Protein AF-A0A2V8T2D0-F1 (afdb_monomer_lite)

Radius of gyration: 37.23 Å; chains: 1; bounding box: 78×45×104 Å

Sequence (185 aa):
MLTRRSWRAAGVLAALVVAAVSIVAAQSALTTPSKSDASSPEELLAEVRGLRADFRQVAKVSVQAQLLVARLQLQEQRINVVAGQLREVRQLVGIKESAQIPMKGQLKGLEDSIRSANVSVEQQREMETQSQMTKAQIAQMQKEAQELRVQETELSNQLTTEQGRWLDFNSRLDEMERLLPASPR

Secondary structure (DSSP, 8-state):
---SSSHHHHHHHHHHHHHHHHHHHHGGGS----S-----HHHHHHHHHHHHHHHHHHHHHHHHHHHHHHHHHHHHHHHHHHHHHHHHHHHHHHHHHHHHHHHHHHHHHHHHHHHSTT--HHHHHHHHHHHHHHHHHHHHHHHHHHHHHHHHHHHHHHHHHHHHHHHHHHHHHHHHHHHSPPPP-

Foldseek 3Di:
DDPDDVVVVVVVVVVVVVVVVVVVVPVVPPDDDDPDDPCDPVNVVVVVVVVVVVVVVVVVLVVVVVVLVVVLVVLVVQLVVLVVVLVVLVVVLVVLVVVLVVLVVVLVVLVVVLPDPPDDPVRNVVSVVVSVVSVVVSVVSVVVSVVSVVVSVVSVVVSVVSVVVSVVSVVVVVVSVVVPPDDDD

Structure (mmCIF, N/CA/C/O backbone):
data_AF-A0A2V8T2D0-F1
#
_entry.id   AF-A0A2V8T2D0-F1
#
loop_
_atom_site.group_PDB
_atom_site.id
_atom_site.type_symbol
_atom_site.label_atom_id
_atom_site.label_alt_id
_atom_site.label_comp_id
_atom_site.label_asym_id
_atom_site.label_entity_id
_atom_site.label_seq_id
_atom_site.pdbx_PDB_ins_code
_atom_site.Cartn_x
_atom_site.Cartn_y
_atom_site.Cartn_z
_atom_site.occupancy
_atom_site.B_iso_or_equiv
_atom_site.auth_seq_id
_atom_site.auth_comp_id
_atom_site.auth_asym_id
_atom_site.auth_atom_id
_atom_site.pdbx_PDB_model_num
ATOM 1 N N . MET A 1 1 ? -0.418 36.309 -16.635 1.00 47.28 1 MET A N 1
ATOM 2 C CA . MET A 1 1 ? 0.816 36.739 -17.330 1.00 47.28 1 MET A CA 1
ATOM 3 C C . MET A 1 1 ? 1.856 35.642 -17.173 1.00 47.28 1 MET A C 1
ATOM 5 O O . MET A 1 1 ? 2.354 35.535 -16.071 1.00 47.28 1 MET A O 1
ATOM 9 N N . LEU A 1 2 ? 2.124 34.810 -18.192 1.00 50.28 2 LEU A N 1
ATOM 10 C CA . LEU A 1 2 ? 3.406 34.098 -18.408 1.00 50.28 2 LEU A CA 1
ATOM 11 C C . LEU A 1 2 ? 3.335 33.238 -19.696 1.00 50.28 2 LEU A C 1
ATOM 13 O O . LEU A 1 2 ? 3.479 32.025 -19.680 1.00 50.28 2 LEU A O 1
ATOM 17 N N . THR A 1 3 ? 3.092 33.857 -20.851 1.00 60.25 3 THR A N 1
ATOM 18 C CA . THR A 1 3 ? 3.122 33.159 -22.152 1.00 60.25 3 THR A CA 1
ATOM 19 C C . THR A 1 3 ? 3.663 34.111 -23.206 1.00 60.25 3 THR A C 1
ATOM 21 O O . THR A 1 3 ? 2.914 34.941 -23.713 1.00 60.25 3 THR A O 1
ATOM 24 N N . ARG A 1 4 ? 4.976 34.049 -23.478 1.00 51.84 4 ARG A N 1
ATOM 25 C CA . ARG A 1 4 ? 5.606 34.608 -24.701 1.00 51.84 4 ARG A CA 1
ATOM 26 C C . ARG A 1 4 ? 7.128 34.461 -24.786 1.00 51.84 4 ARG A C 1
ATOM 28 O O . ARG A 1 4 ? 7.686 34.740 -25.842 1.00 51.84 4 ARG A O 1
ATOM 35 N N . ARG A 1 5 ? 7.820 34.046 -23.715 1.00 51.16 5 ARG A N 1
ATOM 36 C CA . ARG A 1 5 ? 9.298 34.049 -23.692 1.00 51.16 5 ARG A CA 1
ATOM 37 C C . ARG A 1 5 ? 9.964 32.732 -24.117 1.00 51.16 5 ARG A C 1
ATOM 39 O O . ARG A 1 5 ? 11.124 32.765 -24.504 1.00 51.16 5 ARG A O 1
ATOM 46 N N . SER A 1 6 ? 9.244 31.610 -24.144 1.00 48.81 6 SER A N 1
ATOM 47 C CA . SER A 1 6 ? 9.805 30.292 -24.496 1.00 48.81 6 SER A CA 1
ATOM 48 C C . SER A 1 6 ? 9.851 29.990 -26.001 1.00 48.81 6 SER A C 1
ATOM 50 O O . SER A 1 6 ? 10.602 29.119 -26.420 1.00 48.81 6 SER A O 1
ATOM 52 N N . TRP A 1 7 ? 9.121 30.732 -26.841 1.00 43.88 7 TRP A N 1
ATOM 53 C CA . TRP A 1 7 ? 9.089 30.485 -28.294 1.00 43.88 7 TRP A CA 1
ATOM 54 C C . TRP A 1 7 ? 10.265 31.106 -29.060 1.00 43.88 7 TRP A C 1
ATOM 56 O O . TRP A 1 7 ? 10.555 30.702 -30.181 1.00 43.88 7 TRP A O 1
ATOM 66 N N . ARG A 1 8 ? 10.993 32.055 -28.456 1.00 47.19 8 ARG A N 1
ATOM 67 C CA . ARG A 1 8 ? 12.160 32.687 -29.101 1.00 47.19 8 ARG A CA 1
ATOM 68 C C . ARG A 1 8 ? 13.438 31.851 -28.959 1.00 47.19 8 ARG A C 1
ATOM 70 O O . ARG A 1 8 ? 14.330 31.992 -29.782 1.00 47.19 8 ARG A O 1
ATOM 77 N N . ALA A 1 9 ? 13.505 30.950 -27.974 1.00 44.38 9 ALA A N 1
ATOM 78 C CA . ALA A 1 9 ? 14.649 30.054 -27.782 1.00 44.38 9 ALA A CA 1
ATOM 79 C C . ALA A 1 9 ? 14.660 28.885 -28.787 1.00 44.38 9 ALA A C 1
ATOM 81 O O . ALA A 1 9 ? 15.721 28.504 -29.272 1.00 44.38 9 ALA A O 1
ATOM 82 N N . ALA A 1 10 ? 13.482 28.377 -29.170 1.00 42.91 10 ALA A N 1
ATOM 83 C CA . ALA A 1 10 ? 13.362 27.300 -30.157 1.00 42.91 10 ALA A CA 1
ATOM 84 C C . ALA A 1 10 ? 13.748 27.747 -31.583 1.00 42.91 10 ALA A C 1
ATOM 86 O O . ALA A 1 10 ? 14.339 26.974 -32.332 1.00 42.91 10 ALA A O 1
ATOM 87 N N . GLY A 1 11 ? 13.481 29.009 -31.946 1.00 41.50 11 GLY A N 1
ATOM 88 C CA . GLY A 1 11 ? 13.836 29.552 -33.265 1.00 41.50 11 GLY A CA 1
ATOM 89 C C . GLY A 1 11 ? 15.334 29.824 -33.459 1.00 41.50 11 GLY A C 1
ATOM 90 O O . GLY A 1 11 ? 15.846 29.659 -34.562 1.00 41.50 11 GLY A O 1
ATOM 91 N N . VAL A 1 12 ? 16.058 30.198 -32.398 1.00 49.19 12 VAL A N 1
ATOM 92 C CA . VAL A 1 12 ? 17.500 30.514 -32.484 1.00 49.19 12 VAL A CA 1
ATOM 93 C C . VAL A 1 12 ? 18.356 29.242 -32.546 1.00 49.19 12 VAL A C 1
ATOM 95 O O . VAL A 1 12 ? 19.346 29.210 -33.272 1.00 49.19 12 VAL A O 1
ATOM 98 N N . LEU 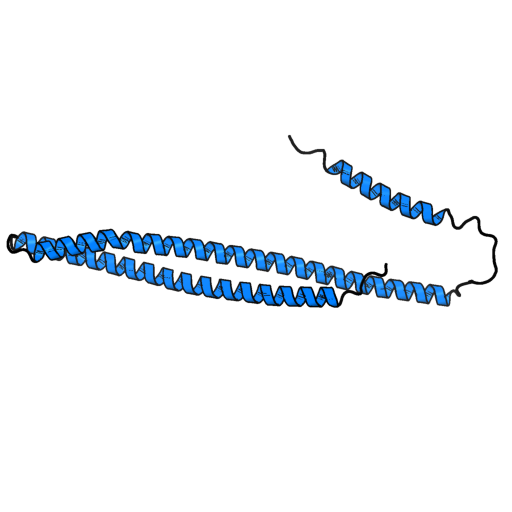A 1 13 ? 17.942 28.164 -31.869 1.00 44.59 13 LEU A N 1
ATOM 99 C CA . LEU A 1 13 ? 18.631 26.869 -31.943 1.00 44.59 13 LEU A CA 1
ATOM 100 C C . LEU A 1 13 ? 18.441 26.176 -33.303 1.00 44.59 13 LEU A C 1
ATOM 102 O O . LEU A 1 13 ? 19.389 25.591 -33.818 1.00 44.59 13 LEU A O 1
ATOM 106 N N . ALA A 1 14 ? 17.269 26.308 -33.935 1.00 46.91 14 ALA A N 1
ATOM 107 C CA . ALA A 1 14 ? 17.042 25.786 -35.285 1.00 46.91 14 ALA A CA 1
ATOM 108 C C . ALA A 1 14 ? 17.837 26.553 -36.366 1.00 46.91 14 ALA A C 1
ATOM 110 O O . ALA A 1 14 ? 18.312 25.948 -37.325 1.00 46.91 14 ALA A O 1
ATOM 111 N N . ALA A 1 15 ? 18.045 27.865 -36.195 1.00 47.25 15 ALA A N 1
ATOM 112 C CA . ALA A 1 15 ? 18.822 28.683 -37.131 1.00 47.25 15 ALA A CA 1
ATOM 113 C C . ALA A 1 15 ? 20.341 28.408 -37.074 1.00 47.25 15 ALA A C 1
ATOM 115 O O . ALA A 1 15 ? 21.020 28.509 -38.095 1.00 47.25 15 ALA A O 1
ATOM 116 N N . LEU A 1 16 ? 20.876 28.008 -35.914 1.00 47.22 16 LEU A N 1
ATOM 117 C CA . LEU A 1 16 ? 22.304 27.692 -35.760 1.00 47.22 16 LEU A CA 1
ATOM 118 C C . LEU A 1 16 ? 22.704 26.342 -36.377 1.00 47.22 16 LEU A C 1
ATOM 120 O O . LEU A 1 16 ? 23.824 26.209 -36.864 1.00 47.22 16 LEU A O 1
ATOM 124 N N . VAL A 1 17 ? 21.791 25.368 -36.441 1.00 50.12 17 VAL A N 1
ATOM 125 C CA . VAL A 1 17 ? 22.065 24.066 -37.080 1.00 50.12 17 VAL A CA 1
ATOM 126 C C . VAL A 1 17 ? 22.081 24.179 -38.612 1.00 50.12 17 VAL A C 1
ATOM 128 O O . VAL A 1 17 ? 22.894 23.532 -39.266 1.00 50.12 17 VAL A O 1
ATOM 131 N N . VAL A 1 18 ? 21.270 25.065 -39.204 1.00 48.66 18 VAL A N 1
ATOM 132 C CA . VAL A 1 18 ? 21.254 25.288 -40.667 1.00 48.66 18 VAL A CA 1
ATOM 133 C C . VAL A 1 18 ? 22.469 26.106 -41.142 1.00 48.66 18 VAL A C 1
ATOM 135 O O . VAL A 1 18 ? 22.984 25.868 -42.238 1.00 48.66 18 VAL A O 1
ATOM 138 N N . ALA A 1 19 ? 22.996 27.009 -40.306 1.00 45.31 19 ALA A N 1
ATOM 139 C CA . ALA A 1 19 ? 24.204 27.783 -40.613 1.00 45.31 19 ALA A CA 1
ATOM 140 C C . ALA A 1 19 ? 25.503 26.950 -40.516 1.00 45.31 19 ALA A C 1
ATOM 142 O O . ALA A 1 19 ? 26.446 27.187 -41.269 1.00 45.31 19 ALA A O 1
ATOM 143 N N . ALA A 1 20 ? 25.550 25.931 -39.650 1.00 46.50 20 ALA A N 1
ATOM 144 C CA . ALA A 1 20 ? 26.710 25.041 -39.544 1.00 46.50 20 ALA A CA 1
ATOM 145 C C . ALA A 1 20 ? 26.847 24.087 -40.749 1.00 46.50 20 ALA A C 1
ATOM 147 O O . ALA A 1 20 ? 27.961 23.768 -41.160 1.00 46.50 20 ALA A O 1
ATOM 148 N N . VAL A 1 21 ? 25.733 23.689 -41.376 1.00 47.03 21 VAL A N 1
ATOM 149 C CA . VAL A 1 21 ? 25.742 22.822 -42.573 1.00 47.03 21 VAL A CA 1
ATOM 150 C C . VAL A 1 21 ? 26.170 23.582 -43.837 1.00 47.03 21 VAL A C 1
ATOM 152 O O . VAL A 1 21 ? 26.759 23.000 -44.744 1.00 47.03 21 VAL A O 1
ATOM 155 N N . SER A 1 22 ? 25.949 24.898 -43.896 1.00 43.50 22 SER A N 1
ATOM 156 C CA . SER A 1 22 ? 26.284 25.714 -45.074 1.00 43.50 22 SER A CA 1
ATOM 157 C C . SER A 1 22 ? 27.750 26.178 -45.117 1.00 43.50 22 SER A C 1
ATOM 159 O O . SER A 1 22 ? 28.268 26.431 -46.203 1.00 43.50 22 SER A O 1
ATOM 161 N N . ILE A 1 23 ? 28.463 26.208 -43.984 1.00 47.00 23 ILE A N 1
ATOM 162 C CA . ILE A 1 23 ? 29.898 26.563 -43.943 1.00 47.00 23 ILE A CA 1
ATOM 163 C C . ILE A 1 23 ? 30.805 25.373 -44.310 1.00 47.00 23 ILE A C 1
ATOM 165 O O . ILE A 1 23 ? 31.892 25.577 -44.852 1.00 47.00 23 ILE A O 1
ATOM 169 N N . VAL A 1 24 ? 30.352 24.130 -44.109 1.00 47.94 24 VAL A N 1
ATOM 170 C CA . VAL A 1 24 ? 31.095 22.933 -44.551 1.00 47.94 24 VAL A CA 1
ATOM 171 C C . VAL A 1 24 ? 31.035 22.766 -46.077 1.00 47.94 24 VAL A C 1
ATOM 173 O O . VAL A 1 24 ? 31.994 22.291 -46.674 1.00 47.94 24 VAL A O 1
ATOM 176 N N . ALA A 1 25 ? 29.974 23.247 -46.736 1.00 45.97 25 ALA A N 1
ATOM 177 C CA . ALA A 1 25 ? 29.841 23.178 -48.194 1.00 45.97 25 ALA A CA 1
ATOM 178 C C . ALA A 1 25 ? 30.695 24.214 -48.961 1.00 45.97 25 ALA A C 1
ATOM 180 O O . ALA A 1 25 ? 30.967 24.024 -50.144 1.00 45.97 25 ALA A O 1
ATOM 181 N N . ALA A 1 26 ? 31.127 25.306 -48.316 1.00 44.47 26 ALA A N 1
ATOM 182 C CA . ALA A 1 26 ? 31.822 26.413 -48.988 1.00 44.47 26 ALA A CA 1
ATOM 183 C C . ALA A 1 26 ? 33.361 26.328 -48.944 1.00 44.47 26 ALA A C 1
ATOM 185 O O . ALA A 1 26 ? 34.030 27.018 -49.710 1.00 44.47 26 ALA A O 1
ATOM 186 N N . GLN A 1 27 ? 33.943 25.487 -48.081 1.00 44.66 27 GLN A N 1
ATOM 187 C CA . GLN A 1 27 ? 35.406 25.351 -47.968 1.00 44.66 27 GLN A CA 1
ATOM 188 C C . GLN A 1 27 ? 36.007 24.275 -48.887 1.00 44.66 27 GLN A C 1
ATOM 190 O O . GLN A 1 27 ? 37.225 24.166 -48.987 1.00 44.66 27 GLN A O 1
ATOM 195 N N . SER A 1 28 ? 35.185 23.530 -49.626 1.00 47.38 28 SER A N 1
ATOM 196 C CA . SER A 1 28 ? 35.649 22.493 -50.561 1.00 47.38 28 SER A CA 1
ATOM 197 C C . SER A 1 28 ? 36.039 23.025 -51.952 1.00 47.38 28 SER A C 1
ATOM 199 O O . SER A 1 28 ? 36.357 22.231 -52.831 1.00 47.38 28 SER A O 1
ATOM 201 N N . ALA A 1 29 ? 36.003 24.344 -52.187 1.00 46.53 29 ALA A N 1
ATOM 202 C CA . ALA A 1 29 ? 36.127 24.930 -53.530 1.00 46.53 29 ALA A CA 1
ATOM 203 C C . ALA A 1 29 ? 37.499 25.554 -53.877 1.00 46.53 29 ALA A C 1
ATOM 205 O O . ALA A 1 29 ? 37.632 26.115 -54.962 1.00 46.53 29 ALA A O 1
ATOM 206 N N . LEU A 1 30 ? 38.521 25.488 -53.007 1.00 47.94 30 LEU A N 1
ATOM 207 C CA . LEU A 1 30 ? 39.827 26.139 -53.260 1.00 47.94 30 LEU A CA 1
ATOM 208 C C . LEU A 1 30 ? 41.073 25.247 -53.124 1.00 47.94 30 LEU A C 1
ATOM 210 O O . LEU A 1 30 ? 42.190 25.756 -53.042 1.00 47.94 30 LEU A O 1
ATOM 214 N N . THR A 1 31 ? 40.935 23.925 -53.179 1.00 42.91 31 THR A N 1
ATOM 215 C CA . THR A 1 31 ? 42.088 23.016 -53.245 1.00 42.91 31 THR A CA 1
ATOM 216 C C . THR A 1 31 ? 42.317 22.512 -54.671 1.00 42.91 31 THR A C 1
ATOM 218 O O . THR A 1 31 ? 41.481 21.851 -55.280 1.00 42.91 31 THR A O 1
ATOM 221 N N . THR A 1 32 ? 43.485 22.864 -55.209 1.00 39.44 32 THR A N 1
ATOM 222 C CA . THR A 1 32 ? 44.109 22.338 -56.431 1.00 39.44 32 THR A CA 1
ATOM 223 C C . THR A 1 32 ? 43.915 20.816 -56.552 1.00 39.44 32 THR A C 1
ATOM 225 O O . THR A 1 32 ? 44.088 20.118 -55.550 1.00 39.44 32 THR A O 1
ATOM 228 N N . PRO A 1 33 ? 43.593 20.263 -57.739 1.00 43.16 33 PRO A N 1
ATOM 229 C CA . PRO A 1 33 ? 43.288 18.845 -57.882 1.00 43.16 33 PRO A CA 1
ATOM 230 C C . PRO A 1 33 ? 44.573 18.014 -57.803 1.00 43.16 33 PRO A C 1
ATOM 232 O O . PRO A 1 33 ? 45.233 17.747 -58.809 1.00 43.16 33 PRO A O 1
ATOM 235 N N . SER A 1 34 ? 44.926 17.579 -56.597 1.00 40.38 34 SER A N 1
ATOM 236 C CA . SER A 1 34 ? 45.821 16.442 -56.410 1.00 40.38 34 SER A CA 1
ATOM 237 C C . SER A 1 34 ? 45.073 15.185 -56.851 1.00 40.38 34 SER A C 1
ATOM 239 O O . SER A 1 34 ? 44.108 14.757 -56.222 1.00 40.38 34 SER A O 1
ATOM 241 N N . LYS A 1 35 ? 45.492 14.610 -57.980 1.00 47.31 35 LYS A N 1
ATOM 242 C CA . LYS A 1 35 ? 45.084 13.276 -58.431 1.00 47.31 35 LYS A CA 1
ATOM 243 C C . LYS A 1 35 ? 45.447 12.234 -57.366 1.00 47.31 35 LYS A C 1
ATOM 245 O O . LYS A 1 35 ? 46.599 11.826 -57.324 1.00 47.31 35 LYS A O 1
ATOM 250 N N . SER A 1 36 ? 44.463 11.813 -56.575 1.00 45.97 36 SER A N 1
ATOM 251 C CA . SER A 1 36 ? 44.091 10.413 -56.294 1.00 45.97 36 SER A CA 1
ATOM 252 C C . SER A 1 36 ? 43.299 10.347 -54.987 1.00 45.97 36 SER A C 1
ATOM 254 O O . SER A 1 36 ? 43.876 10.169 -53.928 1.00 45.97 36 SER A O 1
ATOM 256 N N . ASP A 1 37 ? 41.991 10.534 -55.099 1.00 46.97 37 ASP A N 1
ATOM 257 C CA . ASP A 1 37 ? 40.969 9.791 -54.351 1.00 46.97 37 ASP A CA 1
ATOM 258 C C . ASP A 1 37 ? 39.693 9.930 -55.185 1.00 46.97 37 ASP A C 1
ATOM 260 O O . ASP A 1 37 ? 38.708 10.569 -54.826 1.00 46.97 37 ASP A O 1
ATOM 264 N N . ALA A 1 38 ? 39.761 9.430 -56.421 1.00 46.28 38 ALA A N 1
ATOM 265 C CA . ALA A 1 38 ? 38.550 9.195 -57.185 1.00 46.28 38 ALA A CA 1
ATOM 266 C C . ALA A 1 38 ? 37.907 7.964 -56.554 1.00 46.28 38 ALA A C 1
ATOM 268 O O . ALA A 1 38 ? 38.150 6.850 -57.020 1.00 46.28 38 ALA A O 1
ATOM 269 N N . SER A 1 39 ? 37.158 8.168 -55.465 1.00 59.31 39 SER A N 1
ATOM 270 C CA . SER A 1 39 ? 36.334 7.117 -54.890 1.00 59.31 39 SER A CA 1
ATOM 271 C C . SER A 1 39 ? 35.502 6.558 -56.026 1.00 59.31 39 SER A C 1
ATOM 273 O O . SER A 1 39 ? 34.751 7.287 -56.686 1.00 59.31 39 SER A O 1
ATOM 275 N N . SER A 1 40 ? 35.728 5.290 -56.351 1.00 75.44 40 SER A N 1
ATOM 276 C CA . SER A 1 40 ? 35.014 4.675 -57.461 1.00 75.44 40 SER A CA 1
ATOM 277 C C . SER A 1 40 ? 33.503 4.795 -57.192 1.00 75.44 40 SER A C 1
ATOM 279 O O . SER A 1 40 ? 33.081 4.826 -56.033 1.00 75.44 40 SER A O 1
ATOM 281 N N . PRO A 1 41 ? 32.640 4.855 -58.218 1.00 75.62 41 PRO A N 1
ATOM 282 C CA . PRO A 1 41 ? 31.192 4.834 -57.998 1.00 75.62 41 PRO A CA 1
ATOM 283 C C . PRO A 1 41 ? 30.739 3.635 -57.139 1.00 75.62 41 PRO A C 1
ATOM 285 O O . PRO A 1 41 ? 29.714 3.713 -56.465 1.00 75.62 41 PRO A O 1
ATOM 288 N N . GLU A 1 42 ? 31.516 2.548 -57.109 1.00 77.62 42 GLU A N 1
ATOM 289 C CA . GLU A 1 42 ? 31.301 1.403 -56.220 1.00 77.62 42 GLU A CA 1
ATOM 290 C C . GLU A 1 42 ? 31.608 1.705 -54.744 1.00 77.62 42 GLU A C 1
ATOM 292 O O . GLU A 1 42 ? 30.878 1.247 -53.866 1.00 77.62 42 GLU A O 1
ATOM 297 N N . GLU A 1 43 ? 32.630 2.510 -54.462 1.00 78.50 43 GLU A N 1
ATOM 298 C CA . GLU A 1 43 ? 33.024 2.926 -53.112 1.00 78.50 43 GLU A CA 1
ATOM 299 C C . GLU A 1 43 ? 31.984 3.860 -52.482 1.00 78.50 43 GLU A C 1
ATOM 301 O O . GLU A 1 43 ? 31.537 3.626 -51.361 1.00 78.50 43 GLU A O 1
ATOM 306 N N . LEU A 1 44 ? 31.473 4.825 -53.252 1.00 80.00 44 LEU A N 1
ATOM 307 C CA . LEU A 1 44 ? 30.364 5.684 -52.817 1.00 80.00 44 LEU A CA 1
ATOM 308 C C . LEU A 1 44 ? 29.076 4.877 -52.568 1.00 80.00 44 LEU A C 1
ATOM 310 O O . LEU A 1 44 ? 28.329 5.140 -51.624 1.00 80.00 44 LEU A O 1
ATOM 314 N N . LEU A 1 45 ? 28.800 3.857 -53.389 1.00 85.12 45 LEU A N 1
ATOM 315 C CA . LEU A 1 45 ? 27.676 2.943 -53.157 1.00 85.12 45 LEU A CA 1
ATOM 316 C C . LEU A 1 45 ? 27.873 2.089 -51.897 1.00 85.12 45 LEU A C 1
ATOM 318 O O . LEU A 1 45 ? 26.888 1.798 -51.209 1.00 85.12 45 LEU A O 1
ATOM 322 N N . ALA A 1 46 ? 29.106 1.678 -51.591 1.00 85.81 46 ALA A N 1
ATOM 323 C CA . ALA A 1 46 ? 29.435 0.971 -50.358 1.00 85.81 46 ALA A CA 1
ATOM 324 C C . ALA A 1 46 ? 29.224 1.870 -49.129 1.00 85.81 46 ALA A C 1
ATOM 326 O O . ALA A 1 46 ? 28.580 1.439 -48.171 1.00 85.81 46 ALA A O 1
ATOM 327 N N . GLU A 1 47 ? 29.644 3.132 -49.196 1.00 84.88 47 GLU A N 1
ATOM 328 C CA . GLU A 1 47 ? 29.454 4.119 -48.130 1.00 84.88 47 GLU A CA 1
ATOM 329 C C . GLU A 1 47 ? 27.969 4.430 -47.883 1.00 84.88 47 GLU A C 1
ATOM 331 O O . GLU A 1 47 ? 27.502 4.376 -46.746 1.00 84.88 47 GLU A O 1
ATOM 336 N N . VAL A 1 48 ? 27.163 4.626 -48.935 1.00 86.44 48 VAL A N 1
ATOM 337 C CA . VAL A 1 48 ? 25.704 4.823 -48.800 1.00 86.44 48 VAL A CA 1
ATOM 338 C C . VAL A 1 48 ? 25.014 3.590 -48.206 1.00 86.44 48 VAL A C 1
ATOM 340 O O . VAL A 1 48 ? 24.057 3.718 -47.433 1.00 86.44 48 VAL A O 1
ATOM 343 N N . ARG A 1 49 ? 25.467 2.376 -48.552 1.00 85.00 49 ARG A N 1
ATOM 344 C CA . ARG A 1 49 ? 24.961 1.138 -47.932 1.00 85.00 49 ARG A CA 1
ATOM 345 C C . ARG A 1 49 ? 25.338 1.065 -46.452 1.00 85.00 49 ARG A C 1
ATOM 347 O O . ARG A 1 49 ? 24.469 0.690 -45.666 1.00 85.00 49 ARG A O 1
ATOM 354 N N . GLY A 1 50 ? 26.562 1.457 -46.094 1.00 85.06 50 GLY A N 1
ATOM 355 C CA . GLY A 1 50 ? 27.024 1.595 -44.710 1.00 85.06 50 GLY A CA 1
ATOM 356 C C . GLY A 1 50 ? 26.159 2.579 -43.926 1.00 85.06 50 GLY A C 1
ATOM 357 O O . GLY A 1 50 ? 25.501 2.188 -42.967 1.00 85.06 50 GLY A O 1
ATOM 358 N N . LEU A 1 51 ? 25.999 3.802 -44.432 1.00 83.88 51 LEU A N 1
ATOM 359 C CA . LEU A 1 51 ? 25.165 4.835 -43.815 1.00 83.88 51 LEU A CA 1
ATOM 360 C C . LEU A 1 51 ? 23.703 4.387 -43.651 1.00 83.88 51 LEU A C 1
ATOM 362 O O . LEU A 1 51 ? 23.058 4.662 -42.642 1.00 83.88 51 LEU A O 1
ATOM 366 N N . ARG A 1 52 ? 23.149 3.670 -44.638 1.00 85.62 52 ARG A N 1
ATOM 367 C CA . ARG A 1 52 ? 21.793 3.109 -44.543 1.00 85.62 52 ARG A CA 1
ATOM 368 C C . ARG A 1 52 ? 21.705 2.017 -43.475 1.00 85.62 52 ARG A C 1
ATOM 370 O O . ARG A 1 52 ? 20.655 1.896 -42.841 1.00 85.62 52 ARG A O 1
ATOM 377 N N . ALA A 1 53 ? 22.744 1.204 -43.305 1.00 86.62 53 ALA A N 1
ATOM 378 C CA . ALA A 1 53 ? 22.802 0.205 -42.245 1.00 86.62 53 ALA A CA 1
ATOM 379 C C . ALA A 1 53 ? 22.870 0.882 -40.867 1.00 86.62 53 ALA A C 1
ATOM 381 O O . ALA A 1 53 ? 22.031 0.580 -40.016 1.00 86.62 53 ALA A O 1
ATOM 382 N N . ASP A 1 54 ? 23.743 1.876 -40.705 1.00 82.50 54 ASP A N 1
ATOM 383 C CA . ASP A 1 54 ? 23.881 2.661 -39.474 1.00 82.50 54 ASP A CA 1
ATOM 384 C C . ASP A 1 54 ? 22.583 3.393 -39.131 1.00 82.50 54 ASP A C 1
ATOM 386 O O . ASP A 1 54 ? 22.094 3.325 -38.004 1.00 82.50 54 ASP A O 1
ATOM 390 N N . PHE A 1 55 ? 21.937 4.013 -40.122 1.00 79.19 55 PHE A N 1
ATOM 391 C CA . PHE A 1 55 ? 20.653 4.682 -39.928 1.00 79.19 55 PHE A CA 1
ATOM 392 C C . PHE A 1 55 ? 19.560 3.711 -39.470 1.00 79.19 55 PHE A C 1
ATOM 394 O O . PHE A 1 55 ? 18.796 4.017 -38.555 1.00 79.19 55 PHE A O 1
ATOM 401 N N . ARG A 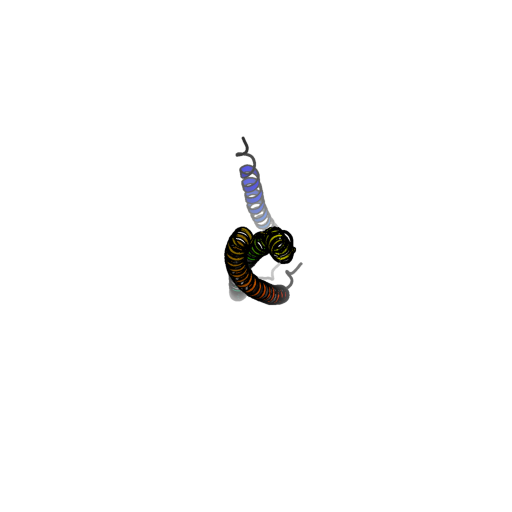1 56 ? 19.481 2.515 -40.070 1.00 81.56 56 ARG A N 1
ATOM 402 C CA . ARG A 1 56 ? 18.535 1.473 -39.633 1.00 81.56 56 ARG A CA 1
ATOM 403 C C . ARG A 1 56 ? 18.826 1.018 -38.204 1.00 81.56 56 ARG A C 1
ATOM 405 O O . ARG A 1 56 ? 17.885 0.766 -37.451 1.00 81.56 56 ARG A O 1
ATOM 412 N N . GLN A 1 57 ? 20.099 0.933 -37.828 1.00 82.19 57 GLN A N 1
ATOM 413 C CA . GLN A 1 57 ? 20.519 0.574 -36.478 1.00 82.19 57 GLN A CA 1
ATOM 414 C C . GLN A 1 57 ? 20.136 1.656 -35.460 1.00 82.19 57 GLN A C 1
ATOM 416 O O . GLN A 1 57 ? 19.498 1.340 -34.456 1.00 82.19 57 GLN A O 1
ATOM 421 N N . VAL A 1 58 ? 20.412 2.928 -35.752 1.00 78.62 58 VAL A N 1
ATOM 422 C CA . VAL A 1 58 ? 20.028 4.067 -34.902 1.00 78.62 58 VAL A CA 1
ATOM 423 C C . VAL A 1 58 ? 18.507 4.184 -34.781 1.00 78.62 58 VAL A C 1
ATOM 425 O O . VAL A 1 58 ? 17.989 4.358 -33.678 1.00 78.62 58 VAL A O 1
ATOM 428 N N . ALA A 1 59 ? 17.765 4.022 -35.880 1.00 78.56 59 ALA A N 1
ATOM 429 C CA . ALA A 1 59 ? 16.303 4.051 -35.856 1.00 78.56 59 ALA A CA 1
ATOM 430 C C . ALA A 1 59 ? 15.724 2.942 -34.960 1.00 78.56 59 ALA A C 1
ATOM 432 O O . ALA A 1 59 ? 14.811 3.192 -34.172 1.00 78.56 59 ALA A O 1
ATOM 433 N N . LYS A 1 60 ? 16.287 1.727 -35.024 1.00 82.31 60 LYS A N 1
ATOM 434 C CA . LYS A 1 60 ? 15.887 0.610 -34.158 1.00 82.31 60 LYS A CA 1
ATOM 435 C C . LYS A 1 60 ? 16.149 0.920 -32.683 1.00 82.31 60 LYS A C 1
ATOM 437 O O . LYS A 1 60 ? 15.255 0.721 -31.862 1.00 82.31 60 LYS A O 1
ATOM 442 N N . VAL A 1 61 ? 17.336 1.432 -32.360 1.00 80.25 61 VAL A N 1
ATOM 443 C CA . VAL A 1 61 ? 17.703 1.838 -30.994 1.00 80.25 61 VAL A CA 1
ATOM 444 C C . VAL A 1 61 ? 16.760 2.923 -30.472 1.00 80.25 61 VAL A C 1
ATOM 446 O O . VAL A 1 61 ? 16.272 2.821 -29.351 1.00 80.25 61 VAL A O 1
ATOM 449 N N . SER A 1 62 ? 16.437 3.925 -31.293 1.00 77.06 62 SER A N 1
ATOM 450 C CA . SER A 1 62 ? 15.541 5.021 -30.909 1.00 77.06 62 SER A CA 1
ATOM 451 C C . SER A 1 62 ? 14.135 4.528 -30.550 1.00 77.06 62 SER A C 1
ATOM 453 O O . SER A 1 62 ? 13.606 4.888 -29.499 1.00 77.06 62 SER A O 1
ATOM 455 N N . VAL A 1 63 ? 13.550 3.643 -31.366 1.00 81.12 63 VAL A N 1
ATOM 456 C CA . VAL A 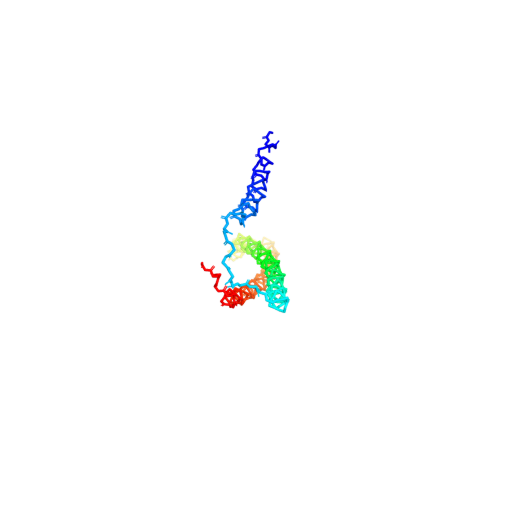1 63 ? 12.233 3.045 -31.080 1.00 81.12 63 VAL A CA 1
ATOM 457 C C . VAL A 1 63 ? 12.273 2.201 -29.804 1.00 81.12 63 VAL A C 1
ATOM 459 O O . VAL A 1 63 ? 11.350 2.259 -28.991 1.00 81.12 63 VAL A O 1
ATOM 462 N N . GLN A 1 64 ? 13.346 1.436 -29.595 1.00 82.44 64 GLN A N 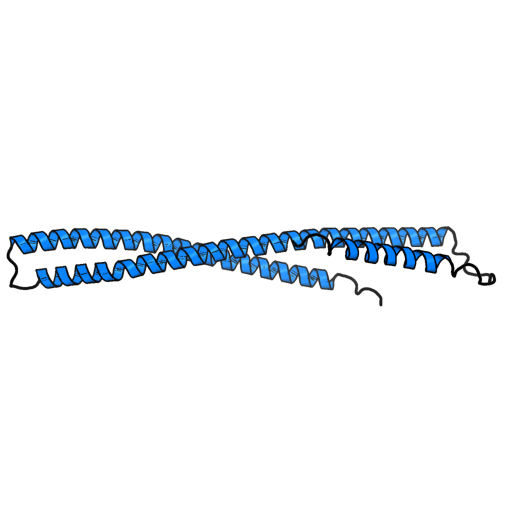1
ATOM 463 C CA . GLN A 1 64 ? 13.513 0.651 -28.372 1.00 82.44 64 GLN A CA 1
ATOM 464 C C . GLN A 1 64 ? 13.627 1.551 -27.134 1.00 82.44 64 GLN A C 1
ATOM 466 O O . GLN A 1 64 ? 12.960 1.283 -26.138 1.00 82.44 64 GLN A O 1
ATOM 471 N N . ALA A 1 65 ? 14.384 2.647 -27.209 1.00 81.88 65 ALA A N 1
ATOM 472 C CA . ALA A 1 65 ? 14.499 3.621 -26.127 1.00 81.88 65 ALA A CA 1
ATOM 473 C C . ALA A 1 65 ? 13.152 4.294 -25.808 1.00 81.88 65 ALA A C 1
ATOM 475 O O . ALA A 1 65 ? 12.775 4.396 -24.643 1.00 81.88 65 ALA A O 1
ATOM 476 N N . GLN A 1 66 ? 12.377 4.685 -26.826 1.00 82.50 66 GLN A N 1
ATOM 477 C CA . GLN A 1 66 ? 11.033 5.244 -26.624 1.00 82.50 66 GLN A CA 1
ATOM 478 C C . GLN A 1 66 ? 10.101 4.256 -25.909 1.00 82.50 66 GLN A C 1
ATOM 480 O O . GLN A 1 66 ? 9.383 4.638 -24.984 1.00 82.50 66 GLN A O 1
ATOM 485 N N . LEU A 1 67 ? 10.138 2.976 -26.291 1.00 86.81 67 LEU A N 1
ATOM 486 C CA . LEU A 1 67 ? 9.356 1.931 -25.630 1.00 86.81 67 LEU A CA 1
ATOM 487 C C . LEU A 1 67 ? 9.783 1.726 -24.170 1.00 86.81 67 LEU A C 1
ATOM 489 O O . LEU A 1 67 ? 8.929 1.510 -23.310 1.00 86.81 67 LEU A O 1
ATOM 493 N N . LEU A 1 68 ? 11.085 1.789 -23.883 1.00 84.31 68 LEU A N 1
ATOM 494 C CA . LEU A 1 68 ? 11.601 1.703 -22.518 1.00 84.31 68 LEU A CA 1
ATOM 495 C C . LEU A 1 68 ? 11.097 2.866 -21.666 1.00 84.31 68 LEU A C 1
ATOM 497 O O . LEU A 1 68 ? 10.547 2.629 -20.596 1.00 84.31 68 LEU A O 1
ATOM 501 N N . VAL A 1 69 ? 11.192 4.102 -22.157 1.00 85.62 69 VAL A N 1
ATOM 502 C CA . VAL A 1 69 ? 10.689 5.280 -21.434 1.00 85.62 69 VAL A CA 1
ATOM 503 C C . VAL A 1 69 ? 9.190 5.158 -21.157 1.00 85.62 69 VAL A C 1
ATOM 505 O O . VAL A 1 69 ? 8.755 5.391 -20.031 1.00 85.62 69 VAL A O 1
ATOM 508 N N . ALA A 1 70 ? 8.396 4.726 -22.140 1.00 86.50 70 ALA A N 1
ATOM 509 C CA . ALA A 1 70 ? 6.964 4.507 -21.941 1.00 86.50 70 ALA A CA 1
ATOM 510 C C . ALA A 1 70 ? 6.679 3.442 -20.862 1.00 86.50 70 ALA A C 1
ATOM 512 O O . ALA A 1 70 ? 5.773 3.601 -20.044 1.00 86.50 70 ALA A O 1
ATOM 513 N N . ARG A 1 71 ? 7.464 2.356 -20.829 1.00 86.69 71 ARG A N 1
ATOM 514 C CA . ARG A 1 71 ? 7.341 1.307 -19.803 1.00 86.69 71 ARG A CA 1
ATOM 515 C C . ARG A 1 71 ? 7.759 1.794 -18.417 1.00 86.69 71 ARG A C 1
ATOM 517 O O . ARG A 1 71 ? 7.064 1.472 -17.457 1.00 86.69 71 ARG A O 1
ATOM 524 N N . LEU A 1 72 ? 8.830 2.580 -18.326 1.00 87.00 72 LEU A N 1
ATOM 525 C CA . LEU A 1 72 ? 9.294 3.215 -17.091 1.00 87.00 72 LEU A CA 1
ATOM 526 C C . LEU A 1 72 ? 8.184 4.090 -16.496 1.00 87.00 72 LEU A C 1
ATOM 528 O O . LEU A 1 72 ? 7.786 3.892 -15.353 1.00 87.00 72 LEU A O 1
ATOM 532 N N . GLN A 1 73 ? 7.613 4.986 -17.305 1.00 89.81 73 GLN A N 1
ATOM 533 C CA . GLN A 1 73 ? 6.520 5.867 -16.883 1.00 89.81 73 GLN A CA 1
ATOM 534 C C . GLN A 1 73 ? 5.308 5.076 -16.372 1.00 89.81 73 GLN A C 1
ATOM 536 O O . GLN A 1 73 ? 4.720 5.425 -15.348 1.00 89.81 73 GLN A O 1
ATOM 541 N N . LEU A 1 74 ? 4.954 3.976 -17.047 1.00 90.62 74 LEU A N 1
ATOM 542 C CA . LEU A 1 74 ? 3.858 3.111 -16.615 1.00 90.62 74 LEU A CA 1
ATOM 543 C C . LEU A 1 74 ? 4.158 2.410 -15.280 1.00 90.62 74 LEU A C 1
ATOM 545 O O . LEU A 1 74 ? 3.264 2.299 -14.440 1.00 90.62 74 LEU A O 1
ATOM 549 N N . GLN A 1 75 ? 5.383 1.917 -15.080 1.00 91.00 75 GLN A N 1
ATOM 550 C CA . GLN A 1 75 ? 5.774 1.274 -13.824 1.00 91.00 75 GLN A CA 1
ATOM 551 C C . GLN A 1 75 ? 5.807 2.271 -12.663 1.00 91.00 75 GLN A C 1
ATOM 553 O O . GLN A 1 75 ? 5.255 1.982 -11.604 1.00 91.00 75 GLN A O 1
ATOM 558 N N . GLU A 1 76 ? 6.364 3.464 -12.872 1.00 92.00 76 GLU A N 1
ATOM 559 C CA . GLU A 1 76 ? 6.383 4.523 -11.862 1.00 92.00 76 GLU A CA 1
ATOM 560 C C . GLU A 1 76 ? 4.957 4.933 -11.464 1.00 92.00 76 GLU A C 1
ATOM 562 O O . GLU A 1 76 ? 4.633 5.025 -10.278 1.00 92.00 76 GLU A O 1
ATOM 567 N N . GLN A 1 77 ? 4.059 5.081 -12.445 1.00 95.00 77 GLN A N 1
ATOM 568 C CA . GLN A 1 77 ? 2.645 5.340 -12.182 1.00 95.00 77 GLN A CA 1
ATOM 569 C C . GLN A 1 77 ? 2.006 4.221 -11.346 1.00 95.00 77 GLN A C 1
ATOM 571 O O . GLN A 1 77 ? 1.293 4.512 -10.385 1.00 95.00 77 GLN A O 1
ATOM 576 N N . ARG A 1 78 ? 2.257 2.948 -11.678 1.00 94.69 78 ARG A N 1
ATOM 577 C CA . ARG A 1 78 ? 1.719 1.802 -10.924 1.00 94.69 78 ARG A CA 1
ATOM 578 C C . ARG A 1 78 ? 2.217 1.778 -9.483 1.00 94.69 78 ARG A C 1
ATOM 580 O O . ARG A 1 78 ? 1.399 1.645 -8.576 1.00 94.69 78 ARG A O 1
ATOM 587 N N . ILE A 1 79 ? 3.521 1.959 -9.270 1.00 96.19 79 ILE A N 1
ATOM 588 C CA . ILE A 1 79 ? 4.121 2.030 -7.931 1.00 96.19 79 ILE A CA 1
ATOM 589 C C . ILE A 1 79 ? 3.473 3.157 -7.124 1.00 96.19 79 ILE A C 1
ATOM 591 O O . ILE A 1 79 ? 3.052 2.932 -5.991 1.00 96.19 79 ILE A O 1
ATOM 595 N N . ASN A 1 80 ? 3.329 4.344 -7.715 1.00 96.50 80 ASN A N 1
ATOM 596 C CA . ASN A 1 80 ? 2.724 5.495 -7.047 1.00 96.50 80 ASN A CA 1
ATOM 597 C C . ASN A 1 80 ? 1.261 5.250 -6.654 1.00 96.50 80 ASN A C 1
ATOM 599 O O . ASN A 1 80 ? 0.853 5.626 -5.553 1.00 96.50 80 ASN A O 1
ATOM 603 N N . VAL A 1 81 ? 0.481 4.592 -7.517 1.00 97.50 81 VAL A N 1
ATOM 604 C CA . VAL A 1 81 ? -0.913 4.226 -7.223 1.00 97.50 81 VAL A CA 1
ATOM 605 C C . VAL A 1 81 ? -0.984 3.237 -6.060 1.00 97.50 81 VAL A C 1
ATOM 607 O O . VAL A 1 81 ? -1.669 3.516 -5.076 1.00 97.50 81 VAL A O 1
ATOM 610 N N . VAL A 1 82 ? -0.243 2.126 -6.125 1.00 97.81 82 VAL A N 1
ATOM 611 C CA . VAL A 1 82 ? -0.268 1.088 -5.078 1.00 97.81 82 VAL A CA 1
ATOM 612 C C . VAL A 1 82 ? 0.260 1.638 -3.749 1.00 97.81 82 VAL A C 1
ATOM 614 O O . VAL A 1 82 ? -0.332 1.403 -2.698 1.00 97.81 82 VAL A O 1
ATOM 617 N N . ALA A 1 83 ? 1.325 2.445 -3.773 1.00 97.94 83 ALA A N 1
ATOM 618 C CA . ALA A 1 83 ? 1.851 3.107 -2.579 1.00 97.94 83 ALA A CA 1
ATOM 619 C C . ALA A 1 83 ? 0.867 4.134 -1.990 1.00 97.94 83 ALA A C 1
ATOM 621 O O . ALA A 1 83 ? 0.814 4.323 -0.772 1.00 97.94 83 ALA A O 1
ATOM 622 N N . GLY A 1 84 ? 0.085 4.812 -2.834 1.00 98.31 84 GLY A N 1
ATOM 623 C CA . GLY A 1 84 ? -1.018 5.673 -2.409 1.00 98.31 84 GLY A CA 1
ATOM 624 C C . GLY A 1 84 ? -2.100 4.885 -1.672 1.00 98.31 84 GLY A C 1
ATOM 625 O O . GLY A 1 84 ? -2.398 5.197 -0.521 1.00 98.31 84 GLY A O 1
ATOM 626 N N . GLN A 1 85 ? -2.605 3.821 -2.300 1.00 98.25 85 GLN A N 1
ATOM 627 C CA . GLN A 1 85 ? -3.624 2.936 -1.726 1.00 98.25 85 GLN A CA 1
ATOM 628 C C . GLN A 1 85 ? -3.161 2.307 -0.406 1.00 98.25 85 GLN A C 1
ATOM 630 O O . GLN A 1 85 ? -3.905 2.291 0.572 1.00 98.25 85 GLN A O 1
ATOM 635 N N . LEU A 1 86 ? -1.907 1.849 -0.335 1.00 98.50 86 LEU A N 1
ATOM 636 C CA . LEU A 1 86 ? -1.345 1.263 0.882 1.00 98.50 86 LEU A CA 1
ATOM 637 C C . LEU A 1 86 ? -1.309 2.269 2.041 1.00 98.50 86 LEU A C 1
ATOM 639 O O . LEU A 1 86 ? -1.624 1.913 3.176 1.00 98.50 86 LEU A O 1
ATOM 643 N N . ARG A 1 87 ? -0.939 3.530 1.777 1.00 98.44 87 ARG A N 1
ATOM 644 C CA . ARG A 1 87 ? -0.954 4.587 2.802 1.00 98.44 87 ARG A CA 1
ATOM 645 C C . ARG A 1 87 ? -2.366 4.870 3.305 1.00 98.44 87 ARG A C 1
ATOM 647 O O . ARG A 1 87 ? -2.551 5.010 4.511 1.00 98.44 87 ARG A O 1
ATOM 654 N N . GLU A 1 88 ? -3.338 4.927 2.402 1.00 98.25 88 GLU A N 1
ATOM 655 C CA . GLU A 1 88 ? -4.743 5.145 2.749 1.00 98.25 88 GLU A CA 1
ATOM 656 C C . GLU A 1 88 ? -5.288 4.009 3.625 1.00 98.25 88 GLU A C 1
ATOM 658 O O . GLU A 1 88 ? -5.812 4.264 4.709 1.00 98.25 88 GLU A O 1
ATOM 663 N N . VAL A 1 89 ? -5.080 2.749 3.228 1.00 98.25 89 VAL A N 1
ATOM 664 C CA . VAL A 1 89 ? -5.528 1.587 4.013 1.00 98.25 89 VAL A CA 1
ATOM 665 C C . VAL A 1 89 ? -4.859 1.553 5.387 1.00 98.25 89 VAL A C 1
ATOM 667 O O . VAL A 1 89 ? -5.546 1.364 6.388 1.00 98.25 89 VAL A O 1
ATOM 670 N N . ARG A 1 90 ? -3.551 1.824 5.479 1.00 98.12 90 ARG A N 1
ATOM 671 C CA . ARG A 1 90 ? -2.840 1.932 6.769 1.00 98.12 90 ARG A CA 1
ATOM 672 C C . ARG A 1 90 ? -3.442 2.986 7.688 1.00 98.12 90 ARG A C 1
ATOM 674 O O . ARG A 1 90 ? -3.604 2.749 8.884 1.00 98.12 90 ARG A O 1
ATOM 681 N N . GLN A 1 91 ? -3.791 4.145 7.135 1.00 98.12 91 GLN A N 1
ATOM 682 C CA . GLN A 1 91 ? -4.455 5.200 7.890 1.00 98.12 91 GLN A CA 1
ATOM 683 C C . GLN A 1 91 ? -5.832 4.736 8.389 1.00 98.12 91 GLN A C 1
ATOM 685 O O . GLN A 1 91 ? -6.157 4.945 9.558 1.00 98.12 91 GLN A O 1
ATOM 690 N N . LEU A 1 92 ? -6.621 4.068 7.542 1.00 97.12 92 LEU A N 1
ATOM 691 C CA . LEU A 1 92 ? -7.931 3.530 7.917 1.00 97.12 92 LEU A CA 1
ATOM 692 C C . LEU A 1 92 ? -7.833 2.460 9.013 1.00 97.12 92 LEU A C 1
ATOM 694 O O . LEU A 1 92 ? -8.616 2.507 9.963 1.00 97.12 92 LEU A O 1
ATOM 698 N N . VAL A 1 93 ? -6.855 1.551 8.928 1.00 96.31 93 VAL A N 1
ATOM 699 C CA . VAL A 1 93 ? -6.553 0.570 9.986 1.00 96.31 93 VAL A CA 1
ATOM 700 C C . VAL A 1 93 ? -6.265 1.295 11.300 1.00 96.31 93 VAL A C 1
ATOM 702 O O . VAL A 1 93 ? -6.924 1.025 12.303 1.00 96.31 93 VAL A O 1
ATOM 705 N N . GLY A 1 94 ? -5.357 2.276 11.290 1.00 95.62 94 GLY A N 1
ATOM 706 C CA . GLY A 1 94 ? -5.002 3.039 12.489 1.00 95.62 94 GLY A CA 1
ATOM 707 C C . GLY A 1 94 ? -6.192 3.776 13.117 1.00 95.62 94 GLY A C 1
ATOM 708 O O . GLY A 1 94 ? -6.359 3.754 14.339 1.00 95.62 94 GLY A O 1
ATOM 709 N N . ILE A 1 95 ? -7.061 4.376 12.296 1.00 96.06 95 ILE A N 1
ATOM 710 C CA . ILE A 1 95 ? -8.296 5.033 12.757 1.00 96.06 95 ILE A CA 1
ATOM 711 C C . ILE A 1 95 ? -9.238 4.013 13.408 1.00 96.06 95 ILE A C 1
ATOM 713 O O . ILE A 1 95 ? -9.733 4.250 14.512 1.00 96.06 95 ILE A O 1
ATOM 717 N N . LYS A 1 96 ? -9.476 2.870 12.752 1.00 93.44 96 LYS A N 1
ATOM 718 C CA . LYS A 1 96 ? -10.388 1.827 13.245 1.00 93.44 96 LYS A CA 1
ATOM 719 C C . LYS A 1 96 ? -9.893 1.205 14.546 1.00 93.44 96 LYS A C 1
ATOM 721 O O . LYS A 1 96 ? -10.686 1.012 15.464 1.00 93.44 96 LYS A O 1
ATOM 726 N N . GLU A 1 97 ? -8.599 0.935 14.653 1.00 93.38 97 GLU A N 1
ATOM 727 C CA . GLU A 1 97 ? -7.991 0.393 15.869 1.00 93.38 97 GLU A CA 1
ATOM 728 C C . GLU A 1 97 ? -8.036 1.392 17.025 1.00 93.38 97 GLU A C 1
ATOM 730 O O . GLU A 1 97 ? -8.422 1.029 18.138 1.00 93.38 97 GLU A O 1
ATOM 735 N N . SER A 1 98 ? -7.736 2.665 16.755 1.00 95.38 98 SER A N 1
ATOM 736 C CA . SER A 1 98 ? -7.802 3.723 17.769 1.00 95.38 98 SER A CA 1
ATOM 737 C C . SER A 1 98 ? -9.228 3.928 18.286 1.00 95.38 98 SER A C 1
ATOM 739 O O . SER A 1 98 ? -9.429 4.107 19.486 1.00 95.38 98 SER A O 1
ATOM 741 N N . ALA A 1 99 ? -10.234 3.827 17.412 1.00 93.69 99 ALA A N 1
ATOM 742 C CA . ALA A 1 99 ? -11.641 3.943 17.792 1.00 93.69 99 ALA A CA 1
ATOM 743 C C . ALA A 1 99 ? -12.119 2.811 18.726 1.00 93.69 99 ALA A C 1
ATOM 745 O O . ALA A 1 99 ? -13.061 3.008 19.491 1.00 93.69 99 ALA A O 1
ATOM 746 N N . GLN A 1 100 ? -11.459 1.645 18.732 1.00 94.06 100 GLN A N 1
ATOM 747 C CA . GLN A 1 100 ? -11.798 0.555 19.658 1.00 94.06 100 GLN A CA 1
ATOM 748 C C . GLN A 1 100 ? -11.354 0.824 21.101 1.00 94.06 100 GLN A C 1
ATOM 750 O O . GLN A 1 100 ? -11.920 0.242 22.027 1.00 94.06 100 GLN A O 1
ATOM 755 N N . ILE A 1 101 ? -10.331 1.658 21.313 1.00 95.56 101 ILE A N 1
ATOM 756 C CA . ILE A 1 101 ? -9.758 1.929 22.641 1.00 95.56 101 ILE A CA 1
ATOM 757 C C . ILE A 1 101 ? -10.815 2.469 23.620 1.00 95.56 101 ILE A C 1
ATOM 759 O O . ILE A 1 101 ? -11.005 1.844 24.669 1.00 95.56 101 ILE A O 1
ATOM 763 N N . PRO A 1 102 ? -11.546 3.562 23.314 1.00 95.94 102 PRO A N 1
ATOM 764 C CA . PRO A 1 102 ? -12.561 4.081 24.229 1.00 95.94 102 PRO A CA 1
ATOM 765 C C . PRO A 1 102 ? -13.706 3.088 24.462 1.00 95.94 102 PRO A C 1
ATOM 767 O O . PRO A 1 102 ? -14.164 2.961 25.594 1.00 95.94 102 PRO A O 1
ATOM 770 N N . MET A 1 103 ? -14.122 2.319 23.447 1.00 95.00 103 MET A N 1
ATOM 771 C CA . MET A 1 103 ? -15.188 1.316 23.600 1.00 95.00 103 MET A CA 1
ATOM 772 C C . MET A 1 103 ? -14.783 0.166 24.521 1.00 95.00 103 MET A C 1
ATOM 774 O O . MET A 1 103 ? -15.576 -0.271 25.351 1.00 95.00 103 MET A O 1
ATOM 778 N N . LYS A 1 104 ? -13.534 -0.307 24.426 1.00 96.12 104 LYS A N 1
ATOM 779 C CA . LYS A 1 104 ? -12.992 -1.304 25.364 1.00 96.12 104 LYS A CA 1
ATOM 780 C C . LYS A 1 104 ? -12.902 -0.741 26.784 1.00 96.12 104 LYS A C 1
ATOM 782 O O . LYS A 1 104 ? -13.179 -1.466 27.736 1.00 96.12 104 LYS A O 1
ATOM 787 N N . GLY A 1 105 ? -12.564 0.542 26.927 1.00 96.94 105 GLY A N 1
ATOM 788 C CA . GLY A 1 105 ? -12.594 1.247 28.210 1.00 96.94 105 GLY A CA 1
ATOM 789 C C . GLY A 1 105 ? -14.000 1.315 28.813 1.00 96.94 105 GLY A C 1
ATOM 790 O O . GLY A 1 105 ? -14.183 0.952 29.973 1.00 96.94 105 GLY A O 1
ATOM 791 N N . GLN A 1 106 ? -14.999 1.699 28.012 1.00 95.44 106 GLN A N 1
ATOM 792 C CA . GLN A 1 106 ? -16.408 1.719 28.415 1.00 95.44 106 GLN A CA 1
ATOM 793 C C . GLN A 1 106 ? -16.895 0.325 28.819 1.00 95.44 106 GLN A C 1
ATOM 795 O O . GLN A 1 106 ? -17.518 0.174 29.868 1.00 95.44 106 GLN A O 1
ATOM 800 N N . LEU A 1 107 ? -16.582 -0.697 28.015 1.00 97.00 107 LEU A N 1
ATOM 801 C CA . LEU A 1 107 ? -16.955 -2.075 28.309 1.00 97.00 107 LEU A CA 1
ATOM 802 C C . LEU A 1 107 ? -16.370 -2.539 29.644 1.00 97.00 107 LEU A C 1
ATOM 804 O O . LEU A 1 107 ? -17.089 -3.108 30.459 1.00 97.00 107 LEU A O 1
ATOM 808 N N . LYS A 1 108 ? -15.087 -2.253 29.887 1.00 96.62 108 LYS A N 1
ATOM 809 C CA . LYS A 1 108 ? -14.426 -2.593 31.146 1.00 96.62 108 LYS A CA 1
ATOM 810 C C . LYS A 1 108 ? -15.081 -1.890 32.336 1.00 96.62 108 LYS A C 1
ATOM 812 O O . LYS A 1 108 ? -15.381 -2.544 33.325 1.00 96.62 108 LYS A O 1
ATOM 817 N N . GLY A 1 109 ? -15.361 -0.589 32.228 1.00 94.56 109 GLY A N 1
ATOM 818 C CA . GLY A 1 109 ? -16.038 0.154 33.297 1.00 94.56 109 GLY A CA 1
ATOM 819 C C . GLY A 1 109 ? -17.435 -0.394 33.612 1.00 94.56 109 GLY A C 1
ATOM 820 O O . GLY A 1 109 ? -17.837 -0.447 34.775 1.00 94.56 109 GLY A O 1
ATOM 821 N N . LEU A 1 110 ? -18.152 -0.864 32.590 1.00 93.56 110 LEU A N 1
ATOM 822 C CA . LEU A 1 110 ? -19.456 -1.501 32.743 1.00 93.56 110 LEU A CA 1
ATOM 823 C C . LEU A 1 110 ? -19.348 -2.867 33.435 1.00 93.56 110 LEU A C 1
ATOM 825 O O . LEU A 1 110 ? -20.095 -3.143 34.368 1.00 93.56 110 LEU A O 1
ATOM 829 N N . GLU A 1 111 ? -18.387 -3.696 33.024 1.00 93.38 111 GLU A N 1
ATOM 830 C CA . GLU A 1 111 ? -18.106 -4.994 33.651 1.00 93.38 111 GLU A CA 1
ATOM 831 C C . GLU A 1 111 ? -17.662 -4.853 35.115 1.00 93.38 111 GLU A C 1
ATOM 833 O O . GLU A 1 111 ? -18.098 -5.630 35.965 1.00 93.38 111 GLU A O 1
ATOM 838 N N . ASP A 1 112 ? -16.842 -3.848 35.426 1.00 94.44 112 ASP A N 1
ATOM 839 C CA . ASP A 1 112 ? -16.419 -3.543 36.794 1.00 94.44 112 ASP A CA 1
ATOM 840 C C . ASP A 1 112 ? -17.604 -3.055 37.652 1.00 94.44 112 ASP A C 1
ATOM 842 O O . ASP A 1 112 ? -17.734 -3.458 38.809 1.00 94.44 112 ASP A O 1
ATOM 846 N N . SER A 1 113 ? -18.518 -2.260 37.078 1.00 91.06 113 SER A N 1
ATOM 847 C CA . SER A 1 113 ? -19.735 -1.801 37.770 1.00 91.06 113 SER A CA 1
ATOM 848 C C . SER A 1 113 ? -20.692 -2.952 38.078 1.00 91.06 113 SER A C 1
ATOM 850 O O . SER A 1 113 ? -21.171 -3.051 39.206 1.00 91.06 113 SER A O 1
ATOM 852 N N . ILE A 1 114 ? -20.906 -3.864 37.120 1.00 90.06 114 ILE A N 1
ATOM 853 C CA . ILE A 1 114 ? -21.727 -5.077 37.295 1.00 90.06 114 ILE A CA 1
ATOM 854 C C . ILE A 1 114 ? -21.188 -5.955 38.432 1.00 90.06 114 ILE A C 1
ATOM 856 O O . ILE A 1 114 ? -21.958 -6.537 39.188 1.00 90.06 114 ILE A O 1
ATOM 860 N N . ARG A 1 115 ? -19.860 -6.054 38.570 1.00 88.88 115 ARG A N 1
ATOM 861 C CA . ARG A 1 115 ? -19.219 -6.838 39.640 1.00 88.88 115 ARG A CA 1
ATOM 862 C C . ARG A 1 115 ? -19.287 -6.171 41.012 1.00 88.88 115 ARG A C 1
ATOM 864 O O . ARG A 1 115 ? -18.990 -6.826 42.011 1.00 88.88 115 ARG A O 1
ATOM 871 N N . SER A 1 116 ? -19.624 -4.885 41.082 1.00 87.56 116 SER A N 1
ATOM 872 C CA . SER A 1 116 ? -19.717 -4.172 42.351 1.00 87.56 116 SER A CA 1
ATOM 873 C C . SER A 1 116 ? -21.000 -4.553 43.100 1.00 87.56 116 SER A C 1
ATOM 875 O O . SER A 1 116 ? -22.080 -4.630 42.524 1.00 87.56 116 SER A O 1
ATOM 877 N N . ALA A 1 117 ? -20.901 -4.772 44.413 1.00 72.31 117 ALA A N 1
ATOM 878 C CA . ALA A 1 117 ? -22.011 -5.258 45.244 1.00 72.31 117 ALA A CA 1
ATOM 879 C C . ALA A 1 117 ? -23.126 -4.218 45.513 1.00 72.31 117 ALA A C 1
ATOM 881 O O . ALA A 1 117 ? -24.053 -4.499 46.267 1.00 72.31 117 ALA A O 1
ATOM 882 N N . ASN A 1 118 ? -23.039 -3.019 44.926 1.00 82.44 118 ASN A N 1
ATOM 883 C CA . ASN A 1 118 ? -23.902 -1.873 45.243 1.00 82.44 118 ASN A CA 1
A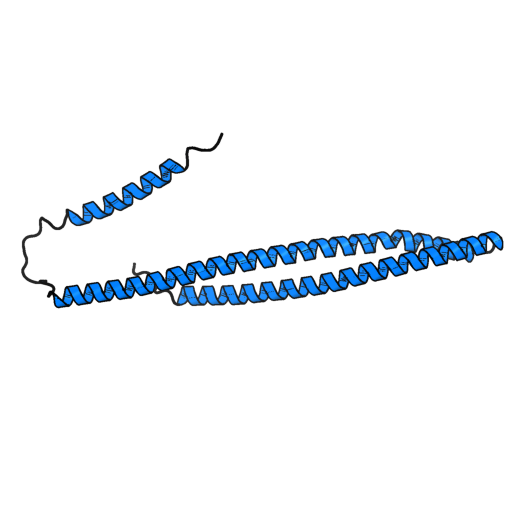TOM 884 C C . ASN A 1 118 ? -24.963 -1.576 44.166 1.00 82.44 118 ASN A C 1
ATOM 886 O O . ASN A 1 118 ? -25.573 -0.508 44.191 1.00 82.44 118 ASN A O 1
ATOM 890 N N . VAL A 1 119 ? -25.169 -2.482 43.209 1.00 84.00 119 VAL A N 1
ATOM 891 C CA . VAL A 1 119 ? -26.082 -2.283 42.075 1.00 84.00 119 VAL A CA 1
ATOM 892 C C . VAL A 1 119 ? -27.353 -3.106 42.280 1.00 84.00 119 VAL A C 1
ATOM 894 O O . VAL A 1 119 ? -27.295 -4.262 42.694 1.00 84.00 119 VAL A O 1
ATOM 897 N N . SER A 1 120 ? -28.522 -2.518 42.014 1.00 89.94 120 SER A N 1
ATOM 898 C CA . SER A 1 120 ? -29.786 -3.266 42.067 1.00 89.94 120 SER A CA 1
ATOM 899 C C . SER A 1 120 ? -29.880 -4.296 40.933 1.00 89.94 120 SER A C 1
ATOM 901 O O . SER A 1 120 ? -29.260 -4.134 39.884 1.00 89.94 120 SER A O 1
ATOM 903 N N . VAL A 1 121 ? -30.708 -5.332 41.105 1.00 88.19 121 VAL A N 1
ATOM 904 C CA . VAL A 1 121 ? -30.910 -6.388 40.089 1.00 88.19 121 VAL A CA 1
ATOM 905 C C . VAL A 1 121 ? -31.371 -5.817 38.740 1.00 88.19 121 VAL A C 1
ATOM 907 O O . VAL A 1 121 ? -30.954 -6.299 37.690 1.00 88.19 121 VAL A O 1
ATOM 910 N N . GLU A 1 122 ? -32.205 -4.775 38.755 1.00 90.56 122 GLU A N 1
ATOM 911 C CA . GLU A 1 122 ? -32.705 -4.144 37.528 1.00 90.56 122 GLU A CA 1
ATOM 912 C C . GLU A 1 122 ? -31.595 -3.375 36.795 1.00 90.56 122 GLU A C 1
ATOM 914 O O . GLU A 1 122 ? -31.381 -3.572 35.601 1.00 90.56 122 GLU A O 1
ATOM 919 N N . GLN A 1 123 ? -30.808 -2.583 37.531 1.00 90.88 123 GLN A N 1
ATOM 920 C CA . GLN A 1 123 ? -29.640 -1.884 36.984 1.00 90.88 123 GLN A CA 1
ATOM 921 C C . GLN A 1 123 ? -28.583 -2.865 36.464 1.00 90.88 123 GLN A C 1
ATOM 923 O O . GLN A 1 123 ? -27.966 -2.617 35.431 1.00 90.88 123 GLN A O 1
ATOM 928 N N . GLN A 1 124 ? -28.388 -3.996 37.145 1.00 91.19 124 GLN A N 1
ATOM 929 C CA . GLN A 1 124 ? -27.468 -5.035 36.695 1.00 91.19 124 GLN A CA 1
ATOM 930 C C . GLN A 1 124 ? -27.885 -5.596 35.327 1.00 91.19 124 GLN A C 1
ATOM 932 O O . GLN A 1 124 ? -27.045 -5.703 34.435 1.00 91.19 124 GLN A O 1
ATOM 937 N N . ARG A 1 125 ? -29.174 -5.899 35.123 1.00 91.94 125 ARG A N 1
ATOM 938 C CA . ARG A 1 125 ? -29.696 -6.390 33.833 1.00 91.94 125 ARG A CA 1
ATOM 939 C C . ARG A 1 125 ? -29.537 -5.372 32.705 1.00 91.94 125 ARG A C 1
ATOM 941 O O . ARG A 1 125 ? -29.182 -5.742 31.583 1.00 91.94 125 ARG A O 1
ATOM 948 N N . GLU A 1 126 ? -29.786 -4.097 32.992 1.00 92.69 126 GLU A N 1
ATOM 949 C CA . GLU A 1 126 ? -29.590 -3.012 32.027 1.00 92.69 126 GLU A CA 1
ATOM 950 C C . GLU A 1 126 ? -28.112 -2.897 31.623 1.00 92.69 126 GLU A C 1
ATOM 952 O O . GLU A 1 126 ? -27.779 -2.879 30.435 1.00 92.69 126 GLU A O 1
ATOM 957 N N . MET A 1 127 ? -27.208 -2.928 32.606 1.00 93.12 127 MET A N 1
ATOM 958 C CA . MET A 1 127 ? -25.765 -2.909 32.369 1.00 93.12 127 MET A CA 1
ATOM 959 C C . MET A 1 127 ? -25.280 -4.145 31.599 1.00 93.12 127 MET A C 1
ATOM 961 O O . MET A 1 127 ? -24.452 -4.022 30.697 1.00 93.12 127 MET A O 1
ATOM 965 N N . GLU A 1 128 ? -25.795 -5.338 31.898 1.00 93.69 128 GLU A N 1
ATOM 966 C CA . GLU A 1 128 ? -25.477 -6.564 31.155 1.00 93.69 128 GLU A CA 1
ATOM 967 C C . GLU A 1 128 ? -25.926 -6.471 29.692 1.00 93.69 128 GLU A C 1
ATOM 969 O O . GLU A 1 128 ? -25.160 -6.816 28.787 1.00 93.69 128 GLU A O 1
ATOM 974 N N . THR A 1 129 ? -27.121 -5.932 29.442 1.00 95.44 129 THR A N 1
ATOM 975 C CA . THR A 1 129 ? -27.641 -5.701 28.085 1.00 95.44 129 THR A CA 1
ATOM 976 C C . THR A 1 129 ? -26.747 -4.726 27.317 1.00 95.44 129 THR A C 1
ATOM 978 O O . THR A 1 129 ? -26.306 -5.019 26.201 1.00 95.44 129 THR A O 1
ATOM 981 N N . GLN A 1 130 ? -26.387 -3.602 27.942 1.00 94.88 130 GLN A N 1
ATOM 982 C CA . GLN A 1 130 ? -25.485 -2.615 27.351 1.00 94.88 130 GLN A CA 1
ATOM 983 C C . GLN A 1 130 ? -24.079 -3.200 27.098 1.00 94.88 130 GLN A C 1
ATOM 985 O O . GLN A 1 130 ? -23.442 -2.886 26.086 1.00 94.88 130 GLN A O 1
ATOM 990 N N . SER A 1 131 ? -23.597 -4.088 27.975 1.00 96.44 131 SER A N 1
ATOM 991 C CA . SER A 1 131 ? -22.309 -4.783 27.834 1.00 96.44 131 SER A CA 1
ATOM 992 C C . SER A 1 131 ? -22.319 -5.711 26.627 1.00 96.44 131 SER A C 1
ATOM 994 O O . SER A 1 131 ? -21.392 -5.673 25.815 1.00 96.44 131 SER A O 1
ATOM 996 N N . GLN A 1 132 ? -23.391 -6.485 26.442 1.00 96.50 132 GLN A N 1
ATOM 997 C CA . GLN A 1 132 ? -23.544 -7.349 25.272 1.00 96.50 132 GLN A CA 1
ATOM 998 C C . GLN A 1 132 ? -23.603 -6.549 23.967 1.00 96.50 132 GLN A C 1
ATOM 1000 O O . GLN A 1 132 ? -22.908 -6.898 23.011 1.00 96.50 132 GLN A O 1
ATOM 1005 N N . MET A 1 133 ? -24.352 -5.442 23.934 1.00 96.25 133 MET A N 1
ATOM 1006 C CA . MET A 1 133 ? -24.392 -4.560 22.762 1.00 96.25 133 MET A CA 1
ATOM 1007 C C . MET A 1 133 ? -23.010 -3.985 22.434 1.00 96.25 133 MET A C 1
ATOM 1009 O O . MET A 1 133 ? -22.574 -4.024 21.282 1.00 96.25 133 MET A O 1
ATOM 1013 N N . THR A 1 134 ? -22.286 -3.509 23.448 1.00 95.69 134 THR A N 1
ATOM 1014 C CA . THR A 1 134 ? -20.936 -2.950 23.276 1.00 95.69 134 THR A CA 1
ATOM 1015 C C . THR A 1 134 ? -19.951 -4.021 22.790 1.00 95.69 134 THR A C 1
ATOM 1017 O O . THR A 1 134 ? -19.155 -3.764 21.887 1.00 95.69 134 THR A O 1
ATOM 1020 N N . LYS A 1 135 ? -20.035 -5.254 23.316 1.00 97.31 135 LYS A N 1
ATOM 1021 C CA . LYS A 1 135 ? -19.243 -6.405 22.843 1.00 97.31 135 LYS A CA 1
ATOM 1022 C C . LYS A 1 135 ? -19.506 -6.717 21.373 1.00 97.31 135 LYS A C 1
ATOM 1024 O O . LYS A 1 135 ? -18.550 -6.907 20.622 1.00 97.31 135 LYS A O 1
ATOM 1029 N N . ALA A 1 136 ? -20.771 -6.737 20.954 1.00 97.00 136 ALA A N 1
ATOM 1030 C CA . ALA A 1 136 ? -21.137 -6.986 19.562 1.00 97.00 136 ALA A CA 1
ATOM 1031 C C . ALA A 1 136 ? -20.568 -5.910 18.621 1.00 97.00 136 ALA A C 1
ATOM 1033 O O . ALA A 1 136 ? -20.010 -6.238 17.573 1.00 97.00 136 ALA A O 1
ATOM 1034 N N . GLN A 1 137 ? -20.630 -4.636 19.019 1.00 95.69 137 GLN A N 1
ATOM 1035 C CA . GLN A 1 137 ? -20.045 -3.539 18.243 1.00 95.69 137 GLN A CA 1
ATOM 1036 C C . GLN A 1 137 ? -18.515 -3.648 18.143 1.00 95.69 137 GLN A C 1
ATOM 1038 O O . GLN A 1 137 ? -17.962 -3.492 17.055 1.00 95.69 137 GLN A O 1
ATOM 1043 N N . ILE A 1 138 ? -17.823 -3.974 19.243 1.00 96.19 138 ILE A N 1
ATOM 1044 C CA . ILE A 1 138 ? -16.367 -4.196 19.231 1.00 96.19 138 ILE A CA 1
ATOM 1045 C C . ILE A 1 138 ? -16.005 -5.351 18.291 1.00 96.19 138 ILE A C 1
ATOM 1047 O O . ILE A 1 138 ? -15.083 -5.207 17.489 1.00 96.19 138 ILE A O 1
ATOM 1051 N N . ALA A 1 139 ? -16.731 -6.471 18.352 1.00 96.38 139 ALA A N 1
ATOM 1052 C CA . ALA A 1 139 ? -16.486 -7.624 17.488 1.00 96.38 139 ALA A CA 1
ATOM 1053 C C . ALA A 1 139 ? -16.656 -7.271 15.999 1.00 96.38 139 ALA A C 1
ATOM 1055 O O . ALA A 1 139 ? -15.825 -7.647 15.171 1.00 96.38 139 ALA A O 1
ATOM 1056 N N . GLN A 1 140 ? -17.682 -6.485 15.663 1.00 95.62 140 GLN A N 1
ATOM 1057 C CA . GLN A 1 140 ? -17.892 -5.995 14.302 1.00 95.62 140 GLN A CA 1
ATOM 1058 C C . GLN A 1 140 ? -16.738 -5.091 13.837 1.00 95.62 140 GLN A C 1
ATOM 1060 O O . GLN A 1 140 ? -16.184 -5.299 12.758 1.00 95.62 140 GLN A O 1
ATOM 1065 N N . MET A 1 141 ? -16.301 -4.141 14.668 1.00 94.00 141 MET A N 1
ATOM 1066 C CA . MET A 1 141 ? -15.157 -3.279 14.343 1.00 94.00 141 MET A CA 1
ATOM 1067 C C . MET A 1 141 ? -13.844 -4.055 14.209 1.00 94.00 141 MET A C 1
ATOM 1069 O O . MET A 1 141 ? -12.983 -3.676 13.416 1.00 94.00 141 MET A O 1
ATOM 1073 N N . GLN A 1 142 ? -13.659 -5.122 14.989 1.00 95.31 142 GLN A N 1
ATOM 1074 C CA . GLN A 1 142 ? -12.497 -6.003 14.874 1.00 95.31 142 GLN A CA 1
ATOM 1075 C C . GLN A 1 142 ? -12.496 -6.755 13.549 1.00 95.31 142 GLN A C 1
ATOM 1077 O O . GLN A 1 142 ? -11.446 -6.856 12.918 1.00 95.31 142 GLN A O 1
ATOM 1082 N N . LYS A 1 143 ? -13.661 -7.234 13.105 1.00 96.44 143 LYS A N 1
ATOM 1083 C CA . LYS A 1 143 ? -13.804 -7.877 11.799 1.00 96.44 143 LYS A CA 1
ATOM 1084 C C . LYS A 1 143 ? -13.438 -6.919 10.663 1.00 96.44 143 LYS A C 1
ATOM 1086 O O . LYS A 1 143 ? -12.608 -7.264 9.831 1.00 96.44 143 LYS A O 1
ATOM 1091 N N . GLU A 1 144 ? -13.976 -5.701 10.678 1.00 95.44 144 GLU A N 1
ATOM 1092 C CA . GLU A 1 144 ? -13.653 -4.673 9.675 1.00 95.44 144 GLU A CA 1
ATOM 1093 C C . GLU A 1 144 ? -12.161 -4.306 9.674 1.00 95.44 144 GLU A C 1
ATOM 1095 O O . GLU A 1 144 ? -11.541 -4.198 8.618 1.00 95.44 144 GLU A O 1
ATOM 1100 N N . ALA A 1 145 ? -11.552 -4.143 10.854 1.00 95.69 145 ALA A N 1
ATOM 1101 C CA . ALA A 1 145 ? -10.118 -3.873 10.962 1.00 95.69 145 ALA A CA 1
ATOM 1102 C C . ALA A 1 145 ? -9.276 -5.038 10.415 1.00 95.69 145 ALA A C 1
ATOM 1104 O O . ALA A 1 145 ? -8.261 -4.813 9.758 1.00 95.69 145 ALA A O 1
ATOM 1105 N N . GLN A 1 146 ? -9.711 -6.279 10.641 1.00 96.38 146 GLN A N 1
ATOM 1106 C CA . GLN A 1 146 ? -9.038 -7.458 10.108 1.00 96.38 146 GLN A CA 1
ATOM 1107 C C . GLN A 1 146 ? -9.134 -7.528 8.579 1.00 96.38 146 GLN A C 1
ATOM 1109 O O . GLN A 1 146 ? -8.140 -7.834 7.925 1.00 96.38 146 GLN A O 1
ATOM 1114 N N . GLU A 1 147 ? -10.291 -7.206 7.998 1.00 97.38 147 GLU A N 1
ATOM 1115 C CA . GLU A 1 147 ? -10.464 -7.116 6.542 1.00 97.38 147 GLU A CA 1
ATOM 1116 C C . GLU A 1 147 ? -9.533 -6.055 5.933 1.00 97.38 147 GLU A C 1
ATOM 1118 O O . GLU A 1 147 ? -8.868 -6.318 4.929 1.00 97.38 147 GLU A O 1
ATOM 1123 N N . LEU A 1 148 ? -9.404 -4.891 6.579 1.00 98.00 148 LEU A N 1
ATOM 1124 C CA . LEU A 1 148 ? -8.459 -3.852 6.162 1.00 98.00 148 LEU A CA 1
ATOM 1125 C C . LEU A 1 148 ? -6.995 -4.303 6.284 1.00 98.00 148 LEU A C 1
ATOM 1127 O O . LEU A 1 148 ? -6.206 -4.018 5.390 1.00 98.00 148 LEU A O 1
ATOM 1131 N N . ARG A 1 149 ? -6.620 -5.051 7.330 1.00 97.50 149 ARG A N 1
ATOM 1132 C CA . ARG A 1 149 ? -5.262 -5.620 7.471 1.00 97.50 149 ARG A CA 1
ATOM 1133 C C . ARG A 1 149 ? -4.933 -6.646 6.383 1.00 97.50 149 ARG A C 1
ATOM 1135 O O . ARG A 1 149 ? -3.792 -6.719 5.923 1.00 97.50 149 ARG A O 1
ATOM 1142 N N . VAL A 1 150 ? -5.919 -7.434 5.952 1.00 98.12 150 VAL A N 1
ATOM 1143 C CA . VAL A 1 150 ? -5.755 -8.342 4.805 1.00 98.12 150 VAL A CA 1
ATOM 1144 C C . VAL A 1 150 ? -5.494 -7.533 3.533 1.00 98.12 150 VAL A C 1
ATOM 1146 O O . VAL A 1 150 ? -4.544 -7.833 2.812 1.00 98.12 150 VAL A O 1
ATOM 1149 N N . GLN A 1 151 ? -6.265 -6.466 3.294 1.00 98.12 151 GLN A N 1
ATOM 1150 C CA . GLN A 1 151 ? -6.037 -5.563 2.158 1.00 98.12 151 GLN A CA 1
ATOM 1151 C C . GLN A 1 151 ? -4.673 -4.863 2.233 1.00 98.12 151 GLN A C 1
ATOM 1153 O O . GLN A 1 151 ? -3.986 -4.755 1.221 1.00 98.12 151 GLN A O 1
ATOM 1158 N N . GLU A 1 152 ? -4.248 -4.429 3.421 1.00 98.25 152 GLU A N 1
ATOM 1159 C CA . GLU A 1 152 ? -2.927 -3.835 3.640 1.00 98.25 152 GLU A CA 1
ATOM 1160 C C . GLU A 1 152 ? -1.811 -4.807 3.239 1.00 98.25 152 GLU A C 1
ATOM 1162 O O . GLU A 1 152 ? -0.873 -4.429 2.537 1.00 98.25 152 GLU A O 1
ATOM 1167 N N . THR A 1 153 ? -1.929 -6.066 3.663 1.00 98.19 153 THR A N 1
ATOM 1168 C CA . THR A 1 153 ? -0.948 -7.113 3.357 1.00 98.19 153 THR A CA 1
ATOM 1169 C C . THR A 1 153 ? -0.879 -7.368 1.853 1.00 98.19 153 THR A C 1
ATOM 1171 O O . THR A 1 153 ? 0.210 -7.433 1.286 1.00 98.19 153 THR A O 1
ATOM 1174 N N . GLU A 1 154 ? -2.032 -7.448 1.189 1.00 98.00 154 GLU A N 1
ATOM 1175 C CA . GLU A 1 154 ? -2.116 -7.634 -0.260 1.00 98.00 154 GLU A CA 1
ATOM 1176 C C . GLU A 1 154 ? -1.475 -6.465 -1.024 1.00 98.00 154 GLU A C 1
ATOM 1178 O O . GLU A 1 154 ? -0.601 -6.675 -1.864 1.00 98.00 154 GLU A O 1
ATOM 1183 N N . LEU A 1 155 ? -1.823 -5.222 -0.679 1.00 98.38 155 LEU A N 1
ATOM 1184 C CA . LEU A 1 155 ? -1.227 -4.027 -1.285 1.00 98.38 155 LEU A CA 1
ATOM 1185 C C . LEU A 1 155 ? 0.282 -3.938 -1.023 1.00 98.38 155 LEU A C 1
ATOM 1187 O O . LEU A 1 155 ? 1.040 -3.518 -1.898 1.00 98.38 155 LEU A O 1
ATOM 1191 N N . SER A 1 156 ? 0.739 -4.359 0.158 1.00 98.25 156 SER A N 1
ATOM 1192 C CA . SER A 1 156 ? 2.165 -4.431 0.479 1.00 98.25 156 SER A CA 1
ATOM 1193 C C . SER A 1 156 ? 2.890 -5.437 -0.419 1.00 98.25 156 SER A C 1
ATOM 1195 O O . SER A 1 156 ? 3.945 -5.117 -0.967 1.00 98.25 156 SER A O 1
ATOM 1197 N N . ASN A 1 157 ? 2.315 -6.623 -0.628 1.00 98.06 157 ASN A N 1
ATOM 1198 C CA . ASN A 1 157 ? 2.879 -7.643 -1.516 1.00 98.06 157 ASN A CA 1
ATOM 1199 C C . ASN A 1 157 ? 2.908 -7.175 -2.979 1.00 98.06 157 ASN A C 1
ATOM 1201 O O . ASN A 1 157 ? 3.894 -7.392 -3.693 1.00 98.06 157 ASN A O 1
ATOM 1205 N N . GLN A 1 158 ? 1.850 -6.494 -3.426 1.00 96.94 158 GLN A N 1
ATOM 1206 C CA . GLN A 1 158 ? 1.791 -5.891 -4.757 1.00 96.94 158 GLN A CA 1
ATOM 1207 C C . GLN A 1 158 ? 2.871 -4.822 -4.933 1.00 96.94 158 GLN A C 1
ATOM 1209 O O . GLN A 1 158 ? 3.566 -4.822 -5.949 1.00 96.94 158 GLN A O 1
ATOM 1214 N N . LEU A 1 159 ? 3.076 -3.959 -3.932 1.00 97.81 159 LEU A N 1
ATOM 1215 C CA . LEU A 1 159 ? 4.123 -2.941 -3.971 1.00 97.81 159 LEU A CA 1
ATOM 1216 C C . LEU A 1 159 ? 5.514 -3.571 -4.094 1.00 97.81 159 LEU A C 1
ATOM 1218 O O . LEU A 1 159 ? 6.290 -3.163 -4.955 1.00 97.81 159 LEU A O 1
ATOM 1222 N N . THR A 1 160 ? 5.815 -4.593 -3.291 1.00 96.81 160 THR A N 1
ATOM 1223 C CA . THR A 1 160 ? 7.086 -5.328 -3.381 1.00 96.81 160 THR A CA 1
ATOM 1224 C C . THR A 1 160 ? 7.268 -5.977 -4.755 1.00 96.81 160 THR A C 1
ATOM 1226 O O . THR A 1 160 ? 8.361 -5.945 -5.318 1.00 96.81 160 THR A O 1
ATOM 1229 N N . THR A 1 161 ? 6.195 -6.514 -5.338 1.00 96.12 161 THR A N 1
ATOM 1230 C CA . THR A 1 161 ? 6.226 -7.100 -6.685 1.00 96.12 161 THR A CA 1
ATOM 1231 C C . THR A 1 161 ? 6.549 -6.052 -7.752 1.00 96.12 161 THR A C 1
ATOM 1233 O O . THR A 1 161 ? 7.401 -6.290 -8.609 1.00 96.12 161 THR A O 1
ATOM 1236 N N . GLU A 1 162 ? 5.905 -4.884 -7.710 1.00 93.19 162 GLU A N 1
ATOM 1237 C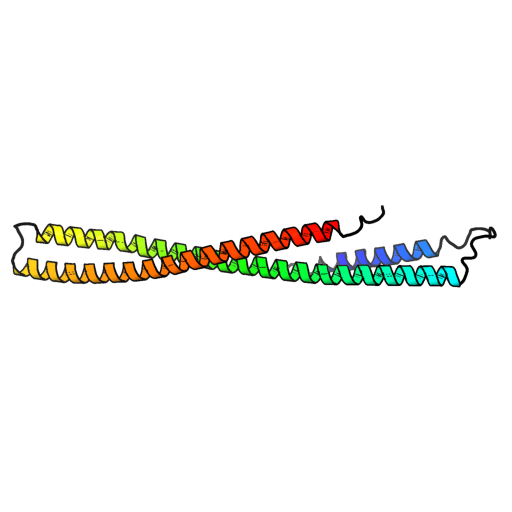 CA . GLU A 1 162 ? 6.172 -3.796 -8.661 1.00 93.19 162 GLU A CA 1
ATOM 1238 C C . GLU A 1 162 ? 7.579 -3.206 -8.477 1.00 93.19 162 GLU A C 1
ATOM 1240 O O . GLU A 1 162 ? 8.265 -2.944 -9.463 1.00 93.19 162 GLU A O 1
ATOM 1245 N N . GLN A 1 163 ? 8.071 -3.097 -7.239 1.00 93.06 163 GLN A N 1
ATOM 1246 C CA . GLN A 1 163 ? 9.462 -2.718 -6.962 1.00 93.06 163 GLN A CA 1
ATOM 1247 C C . GLN A 1 163 ? 10.462 -3.733 -7.538 1.00 93.06 163 GLN A C 1
ATOM 1249 O O . GLN A 1 163 ? 11.468 -3.340 -8.123 1.00 93.06 163 GLN A O 1
ATOM 1254 N N . GLY A 1 164 ? 10.179 -5.035 -7.444 1.00 93.50 164 GLY A N 1
ATOM 1255 C CA . GLY A 1 164 ? 11.005 -6.071 -8.071 1.00 93.50 164 GLY A CA 1
ATOM 1256 C C . GLY A 1 164 ? 11.026 -5.966 -9.600 1.00 93.50 164 GLY A C 1
ATOM 1257 O O . GLY A 1 164 ? 12.087 -6.055 -10.217 1.00 93.50 164 GLY A O 1
ATOM 1258 N N . ARG A 1 165 ? 9.867 -5.706 -10.221 1.00 90.25 165 ARG A N 1
ATOM 1259 C CA . ARG A 1 165 ? 9.763 -5.466 -11.673 1.00 90.25 165 ARG A CA 1
ATOM 1260 C C . ARG A 1 165 ? 10.521 -4.218 -12.115 1.00 90.25 165 ARG A C 1
ATOM 1262 O O . ARG A 1 165 ? 11.082 -4.222 -13.208 1.00 90.25 165 ARG A O 1
ATOM 1269 N N . TRP A 1 166 ? 10.532 -3.177 -11.286 1.00 89.12 166 TRP A N 1
ATOM 1270 C CA . TRP A 1 166 ? 11.310 -1.964 -11.521 1.00 89.12 166 TRP A CA 1
ATOM 1271 C C . TRP A 1 166 ? 12.814 -2.231 -11.493 1.00 89.12 166 TRP A C 1
ATOM 1273 O O . TRP A 1 166 ? 13.539 -1.766 -12.368 1.00 89.12 166 TRP A O 1
ATOM 1283 N N . LEU A 1 167 ? 13.286 -3.026 -10.529 1.00 89.75 167 LEU A N 1
ATOM 1284 C CA . LEU A 1 167 ? 14.696 -3.410 -10.451 1.00 89.75 167 LEU A CA 1
ATOM 1285 C C . LEU A 1 167 ? 15.135 -4.215 -11.684 1.00 89.75 167 LEU A C 1
ATOM 1287 O O . LEU A 1 167 ? 16.145 -3.866 -12.290 1.00 89.75 167 LEU A O 1
ATOM 1291 N N . ASP A 1 168 ? 14.358 -5.223 -12.109 1.00 87.19 168 ASP A N 1
ATOM 1292 C CA . ASP A 1 168 ? 14.652 -5.984 -13.341 1.00 87.19 168 ASP A CA 1
ATOM 1293 C C . ASP A 1 168 ? 14.645 -5.077 -14.580 1.00 87.19 168 ASP A C 1
ATOM 1295 O O . ASP A 1 168 ? 15.493 -5.190 -15.466 1.00 87.19 168 ASP A O 1
ATOM 1299 N N . PHE A 1 169 ? 13.701 -4.135 -14.640 1.00 85.00 169 PHE A N 1
ATOM 1300 C CA . PHE A 1 169 ? 13.644 -3.161 -15.720 1.00 85.00 169 PHE A CA 1
ATOM 1301 C C . PHE A 1 169 ? 14.903 -2.285 -15.769 1.00 85.00 169 PHE A C 1
ATOM 1303 O O . PHE A 1 169 ? 15.468 -2.100 -16.848 1.00 85.00 169 PHE A O 1
ATOM 1310 N N . ASN A 1 170 ? 15.374 -1.804 -14.616 1.00 85.00 170 ASN A N 1
ATOM 1311 C CA . ASN A 1 170 ? 16.585 -0.997 -14.531 1.00 85.00 170 ASN A CA 1
ATOM 1312 C C . ASN A 1 170 ? 17.827 -1.785 -14.974 1.00 85.00 170 ASN A C 1
ATOM 1314 O O . ASN A 1 170 ? 18.606 -1.296 -15.781 1.00 85.00 170 ASN A O 1
ATOM 1318 N N . SER A 1 171 ? 17.961 -3.049 -14.562 1.00 87.94 171 SER A N 1
ATOM 1319 C CA . SER A 1 171 ? 19.074 -3.900 -15.011 1.00 87.94 171 SER A CA 1
ATOM 1320 C C . SER A 1 171 ? 19.086 -4.125 -16.529 1.00 87.94 171 SER A C 1
ATOM 1322 O O . SER A 1 171 ? 20.149 -4.178 -17.143 1.00 87.94 171 SER A O 1
ATOM 1324 N N . ARG A 1 172 ? 17.912 -4.237 -17.166 1.00 82.19 172 ARG A N 1
ATOM 1325 C CA . ARG A 1 172 ? 17.814 -4.338 -18.635 1.00 82.19 172 ARG A CA 1
ATOM 1326 C C . ARG A 1 172 ? 18.183 -3.032 -19.332 1.00 82.19 172 ARG A C 1
ATOM 1328 O O . ARG A 1 172 ? 18.720 -3.082 -20.437 1.00 82.19 172 ARG A O 1
ATOM 1335 N N . LEU A 1 173 ? 17.868 -1.889 -18.721 1.00 82.44 173 LEU A N 1
ATOM 1336 C CA . LEU A 1 173 ? 18.294 -0.582 -19.216 1.00 82.44 173 LEU A CA 1
ATOM 1337 C C . LEU A 1 173 ? 19.816 -0.450 -19.182 1.00 82.44 173 LEU A C 1
ATOM 1339 O O . LEU A 1 173 ? 20.395 -0.095 -20.205 1.00 82.44 173 LEU A O 1
ATOM 1343 N N . ASP A 1 174 ? 20.445 -0.814 -18.066 1.00 85.06 174 ASP A N 1
ATOM 1344 C CA . ASP A 1 174 ? 21.903 -0.775 -17.911 1.00 85.06 174 ASP A CA 1
ATOM 1345 C C . ASP A 1 174 ? 22.603 -1.669 -18.956 1.00 85.06 174 ASP A C 1
ATOM 1347 O O . ASP A 1 174 ? 23.594 -1.278 -19.577 1.00 85.06 174 ASP A O 1
ATOM 1351 N N . GLU A 1 175 ? 22.054 -2.861 -19.221 1.00 82.19 175 GLU A N 1
ATOM 1352 C CA . GLU A 1 175 ? 22.568 -3.752 -20.269 1.00 82.19 175 GLU A CA 1
ATOM 1353 C C . GLU A 1 175 ? 22.409 -3.140 -21.669 1.00 82.19 175 GLU A C 1
ATOM 1355 O O . GLU A 1 175 ? 23.316 -3.221 -22.496 1.00 82.19 175 GLU A O 1
ATOM 1360 N N . MET A 1 176 ? 21.281 -2.480 -21.949 1.00 78.06 176 MET A N 1
ATOM 1361 C CA . MET A 1 176 ? 21.098 -1.775 -23.218 1.00 78.06 176 MET A CA 1
ATOM 1362 C C . MET A 1 176 ? 22.071 -0.607 -23.375 1.00 78.06 176 MET A C 1
ATOM 1364 O O . MET A 1 176 ? 22.612 -0.440 -24.464 1.00 78.06 176 MET A O 1
ATOM 1368 N N . GLU A 1 177 ? 22.326 0.164 -22.317 1.00 78.94 177 GLU A N 1
ATOM 1369 C CA . GLU A 1 177 ? 23.320 1.241 -22.325 1.00 78.94 177 GLU A CA 1
ATOM 1370 C C . GLU A 1 177 ? 24.722 0.701 -22.631 1.00 78.94 177 GLU A C 1
ATOM 1372 O O . GLU A 1 177 ? 25.445 1.277 -23.442 1.00 78.94 177 GLU A O 1
ATOM 1377 N N . ARG A 1 178 ? 25.072 -0.464 -22.078 1.00 82.31 178 ARG A N 1
ATOM 1378 C CA . ARG A 1 178 ? 26.345 -1.141 -22.351 1.00 82.31 178 ARG A CA 1
ATOM 1379 C C . ARG A 1 178 ? 26.478 -1.638 -23.794 1.00 82.31 178 ARG A C 1
ATOM 1381 O O . ARG A 1 178 ? 27.588 -1.685 -24.323 1.00 82.31 178 ARG A O 1
ATOM 1388 N N . LEU A 1 179 ? 25.371 -2.044 -24.417 1.00 75.38 179 LEU A N 1
ATOM 1389 C CA . LEU A 1 179 ? 25.335 -2.522 -25.803 1.00 75.38 179 LEU A CA 1
ATOM 1390 C C . LEU A 1 179 ? 25.351 -1.383 -26.832 1.00 75.38 179 LEU A C 1
ATOM 1392 O O . LEU A 1 179 ? 25.575 -1.642 -28.019 1.00 75.38 179 LEU A O 1
ATOM 1396 N N . LEU A 1 180 ? 25.119 -0.135 -26.413 1.00 70.44 180 LEU A N 1
ATOM 1397 C CA . LEU A 1 180 ? 25.294 1.014 -27.291 1.00 70.44 180 LEU A CA 1
ATOM 1398 C C . LEU A 1 180 ? 26.795 1.224 -27.541 1.00 70.44 180 LEU A C 1
ATOM 1400 O O . LEU A 1 180 ? 27.565 1.340 -26.587 1.00 70.44 180 LEU A O 1
ATOM 1404 N N . PRO A 1 181 ? 27.246 1.273 -28.808 1.00 65.50 181 PRO A N 1
ATOM 1405 C CA . PRO A 1 181 ? 28.640 1.571 -29.098 1.00 65.50 181 PRO A CA 1
ATOM 1406 C C . PRO A 1 181 ? 28.989 2.944 -28.517 1.00 65.50 181 PRO A C 1
ATOM 1408 O O . PRO A 1 181 ? 28.233 3.903 -28.691 1.00 65.50 181 PRO A O 1
ATOM 1411 N N . ALA A 1 182 ? 30.133 3.040 -27.832 1.00 59.28 182 ALA A N 1
ATOM 1412 C CA . ALA A 1 182 ? 30.664 4.324 -27.396 1.00 59.28 182 ALA A CA 1
ATOM 1413 C C . ALA A 1 182 ? 30.746 5.242 -28.620 1.00 59.28 182 ALA A C 1
ATOM 1415 O O . ALA A 1 182 ? 31.392 4.894 -29.610 1.00 59.28 182 ALA A O 1
ATOM 1416 N N . SER A 1 183 ? 30.047 6.379 -28.567 1.00 48.38 183 SER A N 1
ATOM 1417 C CA . SER A 1 183 ? 30.067 7.358 -29.652 1.00 48.38 183 SER A CA 1
ATOM 1418 C C . SER A 1 183 ? 31.532 7.690 -29.970 1.00 48.38 183 SER A C 1
ATOM 1420 O O . SER A 1 183 ? 32.259 8.051 -29.036 1.00 48.38 183 SER A O 1
ATOM 1422 N N . PRO A 1 184 ? 32.000 7.539 -31.225 1.00 47.00 184 PRO A N 1
ATOM 1423 C CA . PRO A 1 184 ? 33.362 7.917 -31.574 1.00 47.00 184 PRO A CA 1
ATOM 1424 C C . PRO A 1 184 ? 33.544 9.406 -31.252 1.00 47.00 184 PRO A C 1
ATOM 1426 O O . PRO A 1 184 ? 32.681 10.222 -31.585 1.00 47.00 184 PRO A O 1
ATOM 1429 N N . ARG A 1 185 ? 34.608 9.716 -30.504 1.00 37.91 185 ARG A N 1
ATOM 1430 C CA . ARG A 1 185 ? 35.033 11.086 -30.190 1.00 37.91 185 ARG A CA 1
ATOM 1431 C C . ARG A 1 185 ? 35.680 11.737 -31.400 1.00 37.91 185 ARG A C 1
ATOM 1433 O O . ARG A 1 185 ? 36.409 11.010 -32.109 1.00 37.91 185 ARG A O 1
#

pLDDT: mean 80.31, std 19.51, range [37.91, 98.5]